Protein AF-A0A2L0EZP4-F1 (afdb_monomer_lite)

Secondary structure (DSSP, 8-state):
----------------------------PPPS--PPEEETTTTBPPPTTEEEEE-TTSS--TTTT-TT-EEEEEE--EEETTTTBPPPTT-EEEE-TTSS--GGGT-TT-EEEEEPPPPPPPPPEEETTTTBPPPTT-EEEE-TTSS--HHHH-TT-EEEEEPPPPPPPPPEEETTTTBPPPTT-EEEE-TTSS--GGGT-TT-EEEEEPPPPPPPEEETTTTBPPPTTEEEEE-TTS---TTTS-TT-EEEEEE------EEETTTTBPPPTTEEEEE-TTSS---SS-TTSEEEEEE-

Sequence (300 aa):
MRHKGLAFLLIVIGLVGCKGEDGGDTGEAPGPVSGESCGGFLGTSCPEGLTCVDDRSDDCDPAHGGADCPGVCVERRFCGGIAAFPCPEGLECVDDPSDDCDPAHGGADCGGLCVEPKPEPEPEFCGGIAGFPCPEGLECVDDPRDDCDPAHGGADCGGICVEPKPEPEPEFCGGIAGFPCPEGLECVDDPRDDCDPAHGGADCGGICVEPKPEPPFCGGFAGIECPDGLECVDDPTDGCDPEHGGADCGGICVIAEPTSPACGGITAQPCPEGLECVDDPHDTCDPATGADCGGICVRR

Structure (mmCIF, N/CA/C/O backbone):
data_AF-A0A2L0EZP4-F1
#
_entry.id   AF-A0A2L0EZP4-F1
#
loop_
_atom_site.group_PDB
_atom_site.id
_atom_site.type_symbol
_atom_site.label_atom_id
_atom_site.label_alt_id
_atom_site.label_comp_id
_atom_site.label_asym_id
_atom_site.label_entity_id
_atom_site.label_seq_id
_atom_site.pdbx_PDB_ins_code
_atom_site.Cartn_x
_atom_site.Cartn_y
_atom_site.Cartn_z
_atom_site.occupancy
_atom_site.B_iso_or_equiv
_atom_site.auth_seq_id
_atom_site.auth_comp_id
_atom_site.auth_asym_id
_atom_site.auth_atom_id
_atom_site.pdbx_PDB_model_num
ATOM 1 N N . MET A 1 1 ? -9.256 80.902 38.552 1.00 40.44 1 MET A N 1
ATOM 2 C CA . MET A 1 1 ? -9.783 80.456 37.241 1.00 40.44 1 MET A CA 1
ATOM 3 C C . MET A 1 1 ? -11.008 79.586 37.534 1.00 40.44 1 MET A C 1
ATOM 5 O O . MET A 1 1 ? -10.848 78.582 38.199 1.00 40.44 1 MET A O 1
ATOM 9 N N . ARG A 1 2 ? -12.218 80.166 37.543 1.00 39.38 2 ARG A N 1
ATOM 10 C CA . ARG A 1 2 ? -13.317 79.938 36.570 1.00 39.38 2 ARG A CA 1
ATOM 11 C C . ARG A 1 2 ? -13.647 78.451 36.276 1.00 39.38 2 ARG A C 1
ATOM 13 O O . ARG A 1 2 ? -12.863 77.817 35.593 1.00 39.38 2 ARG A O 1
ATOM 20 N N . HIS A 1 3 ? -14.833 78.026 36.762 1.00 40.97 3 HIS A N 1
ATOM 21 C CA . HIS A 1 3 ? -15.801 76.968 36.352 1.00 40.97 3 HIS A CA 1
ATOM 22 C C . HIS A 1 3 ? -15.279 75.655 35.728 1.00 40.97 3 HIS A C 1
ATOM 24 O O . HIS A 1 3 ? -14.514 75.690 34.776 1.00 40.97 3 HIS A O 1
ATOM 30 N N . LYS A 1 4 ? -15.715 74.453 36.144 1.00 45.69 4 LYS A N 1
ATOM 31 C CA . LYS A 1 4 ? -17.073 73.830 36.155 1.00 45.69 4 LYS A CA 1
ATOM 32 C C . LYS A 1 4 ? -17.041 72.653 37.177 1.00 45.69 4 LYS A C 1
ATOM 34 O O . LYS A 1 4 ? -15.964 72.117 37.377 1.00 45.69 4 LYS A O 1
ATOM 39 N N . GLY A 1 5 ? -18.063 72.173 37.891 1.00 42.09 5 GLY A N 1
ATOM 40 C CA . GLY A 1 5 ? -19.519 72.230 37.754 1.00 42.09 5 GLY A CA 1
ATOM 41 C C . GLY A 1 5 ? -20.096 70.868 37.316 1.00 42.09 5 GLY A C 1
ATOM 42 O O . GLY A 1 5 ? -19.998 70.588 36.131 1.00 42.09 5 GLY A O 1
ATOM 43 N N . LEU A 1 6 ? -20.752 70.139 38.248 1.00 44.12 6 LEU A N 1
ATOM 44 C CA . LEU A 1 6 ? -21.725 69.021 38.071 1.00 44.12 6 LEU A CA 1
ATOM 45 C C . LEU A 1 6 ? -21.205 67.704 37.419 1.00 44.12 6 LEU A C 1
ATOM 47 O O . LEU A 1 6 ? -20.348 67.752 36.558 1.00 44.12 6 LEU A O 1
ATOM 51 N N . ALA A 1 7 ? -21.664 66.483 37.724 1.00 44.38 7 ALA A N 1
ATOM 52 C CA . ALA A 1 7 ? -22.867 66.015 38.409 1.00 44.38 7 ALA A CA 1
ATOM 53 C C . ALA A 1 7 ? -22.684 64.578 38.960 1.00 44.38 7 ALA A C 1
ATOM 55 O O . ALA A 1 7 ? -21.933 63.775 38.411 1.00 44.38 7 ALA A O 1
ATOM 56 N N . PHE A 1 8 ? -23.428 64.285 40.028 1.00 47.50 8 PHE A N 1
ATOM 57 C CA . PHE A 1 8 ? -23.738 62.961 40.575 1.00 47.50 8 PHE A CA 1
ATOM 58 C C . PHE A 1 8 ? -24.381 62.037 39.524 1.00 47.50 8 PHE A C 1
ATOM 60 O O . PHE A 1 8 ? -25.307 62.466 38.836 1.00 47.50 8 PHE A O 1
ATOM 67 N N . LEU A 1 9 ? -24.000 60.754 39.504 1.00 44.94 9 LEU A N 1
ATOM 68 C CA . LEU A 1 9 ? -24.834 59.688 38.944 1.00 44.94 9 LEU A CA 1
ATOM 69 C C . LEU A 1 9 ? -24.958 58.534 39.950 1.00 44.94 9 LEU A C 1
ATOM 71 O O . LEU A 1 9 ? -23.974 57.924 40.358 1.00 44.94 9 LEU A O 1
ATOM 75 N N . LEU A 1 10 ? -26.205 58.308 40.358 1.00 47.25 10 LEU A N 1
ATOM 76 C CA . LEU A 1 10 ? -26.718 57.205 41.163 1.00 47.25 10 LEU A CA 1
ATOM 77 C C . LEU A 1 10 ? -26.557 55.865 40.431 1.00 47.25 10 LEU A C 1
ATOM 79 O O . LEU A 1 10 ? -26.944 55.768 39.269 1.00 47.25 10 LEU A O 1
ATOM 83 N N . ILE A 1 11 ? -26.126 54.817 41.138 1.00 51.00 11 ILE A N 1
ATOM 84 C CA . ILE A 1 11 ? -26.448 53.434 40.765 1.00 51.00 11 ILE A CA 1
ATOM 85 C C . ILE A 1 11 ? -27.256 52.831 41.913 1.00 51.00 11 ILE A C 1
ATOM 87 O O . ILE A 1 11 ? -26.784 52.689 43.040 1.00 51.00 11 ILE A O 1
ATOM 91 N N . VAL A 1 12 ? -28.524 52.580 41.603 1.00 51.69 12 VAL A N 1
ATOM 92 C CA . VAL A 1 12 ? -29.551 52.008 42.469 1.00 51.69 12 VAL A CA 1
ATOM 93 C C . VAL A 1 12 ? -29.366 50.492 42.504 1.00 51.69 12 VAL A C 1
ATOM 95 O O . VAL A 1 12 ? -29.289 49.846 41.463 1.00 51.69 12 VAL A O 1
ATOM 98 N N . ILE A 1 13 ? -29.307 49.941 43.714 1.00 58.25 13 ILE A N 1
ATOM 99 C CA . ILE A 1 13 ? -29.309 48.505 43.998 1.00 58.25 13 ILE A CA 1
ATOM 100 C C . ILE A 1 13 ? -30.708 47.964 43.674 1.00 58.25 13 ILE A C 1
ATOM 102 O O . ILE A 1 13 ? -31.679 48.306 44.350 1.00 58.25 13 ILE A O 1
ATOM 106 N N . GLY A 1 14 ? -30.817 47.147 42.626 1.00 41.34 14 GLY A N 1
ATOM 107 C CA . GLY A 1 14 ? -32.042 46.439 42.262 1.00 41.34 14 GLY A CA 1
ATOM 108 C C . GLY A 1 14 ? -32.105 45.069 42.932 1.00 41.34 14 GLY A C 1
ATOM 109 O O . GLY A 1 14 ? -31.449 44.135 42.487 1.00 41.34 14 GLY A O 1
ATOM 110 N N . LEU A 1 15 ? -32.911 44.954 43.989 1.00 49.88 15 LEU A N 1
ATOM 111 C CA . LEU A 1 15 ? -33.445 43.686 44.487 1.00 49.88 15 LEU A CA 1
ATOM 112 C C . LEU A 1 15 ? -34.757 43.413 43.741 1.00 49.88 15 LEU A C 1
ATOM 114 O O . LEU A 1 15 ? -35.738 44.123 43.960 1.00 49.88 15 LEU A O 1
ATOM 118 N N . VAL A 1 16 ? -34.792 42.392 42.885 1.00 46.59 16 VAL A N 1
ATOM 119 C CA . VAL A 1 16 ? -36.042 41.841 42.342 1.00 46.59 16 VAL A CA 1
ATOM 120 C C . VAL A 1 16 ? -36.102 40.369 42.717 1.00 46.59 16 VAL A C 1
ATOM 122 O O . VAL A 1 16 ? -35.263 39.572 42.309 1.00 46.59 16 VAL A O 1
ATOM 125 N N . GLY A 1 17 ? -37.074 40.061 43.574 1.00 37.78 17 GLY A N 1
ATOM 126 C CA . GLY A 1 17 ? -37.377 38.723 44.048 1.00 37.78 17 GLY A CA 1
ATOM 127 C C . GLY A 1 17 ? -38.110 37.889 43.003 1.00 37.78 17 GLY A C 1
ATOM 128 O O . GLY A 1 17 ? -38.897 38.404 42.207 1.00 37.78 17 GLY A O 1
ATOM 129 N N . CYS A 1 18 ? -37.863 36.583 43.060 1.00 41.25 18 CYS A N 1
ATOM 130 C CA . CYS A 1 18 ? -38.591 35.570 42.316 1.00 41.25 18 CYS A CA 1
ATOM 131 C C . CYS A 1 18 ? -40.052 35.540 42.777 1.00 41.25 18 CYS A C 1
ATOM 133 O O . CYS A 1 18 ? -40.346 35.250 43.938 1.00 41.25 18 CYS A O 1
ATOM 135 N N . LYS A 1 19 ? -40.967 35.828 41.853 1.00 38.28 19 LYS A N 1
ATOM 136 C CA . LYS A 1 19 ? -42.387 35.520 41.978 1.00 38.28 19 LYS A CA 1
ATOM 137 C C . LYS A 1 19 ? -42.643 34.292 41.107 1.00 38.28 19 LYS A C 1
ATOM 139 O O . LYS A 1 19 ? -42.425 34.356 39.904 1.00 38.28 19 LYS A O 1
ATOM 144 N N . GLY A 1 20 ? -43.018 33.183 41.740 1.00 43.31 20 GLY A N 1
ATOM 145 C CA . GLY A 1 20 ? -43.454 31.976 41.047 1.00 43.31 20 GLY A CA 1
ATOM 146 C C . GLY A 1 20 ? -44.857 32.156 40.478 1.00 43.31 20 GLY A C 1
ATOM 147 O O . GLY A 1 20 ? -45.720 32.725 41.150 1.00 43.31 20 GLY A O 1
ATOM 148 N N . GLU A 1 21 ? -45.057 31.662 39.260 1.00 41.12 21 GLU A N 1
ATOM 149 C CA . GLU A 1 21 ? -46.363 31.398 38.662 1.00 41.12 21 GLU A CA 1
ATOM 150 C C . GLU A 1 21 ? -46.269 30.054 37.924 1.00 41.12 21 GLU A C 1
ATOM 152 O O . GLU A 1 21 ? -45.409 29.858 37.066 1.00 41.12 21 GLU A O 1
ATOM 157 N N . ASP A 1 22 ? -47.123 29.122 38.345 1.00 49.47 22 ASP A N 1
ATOM 158 C CA . ASP A 1 22 ? -47.350 27.809 37.752 1.00 49.47 22 ASP A CA 1
ATOM 159 C C . ASP A 1 22 ? -47.882 27.927 36.316 1.00 49.47 22 ASP A C 1
ATOM 161 O O . ASP A 1 22 ? -48.760 28.750 36.044 1.00 49.47 22 ASP A O 1
ATOM 165 N N . GLY A 1 23 ? -47.449 27.038 35.417 1.00 38.59 23 GLY A N 1
ATOM 166 C CA . GLY A 1 23 ? -48.178 26.813 34.170 1.00 38.59 23 GLY A CA 1
ATOM 167 C C . GLY A 1 23 ? -47.423 26.075 33.069 1.00 38.59 23 GLY A C 1
ATOM 168 O O . GLY A 1 23 ? -46.634 26.685 32.359 1.00 38.59 23 GLY A O 1
ATOM 169 N N . GLY A 1 24 ? -47.800 24.812 32.844 1.00 36.03 24 GLY A N 1
ATOM 170 C CA . GLY A 1 24 ? -47.854 24.236 31.496 1.00 36.03 24 GLY A CA 1
ATOM 171 C C . GLY A 1 24 ? -46.691 23.343 31.083 1.00 36.03 24 GLY A C 1
ATOM 172 O O . GLY A 1 24 ? -45.904 23.717 30.224 1.00 36.03 24 GLY A O 1
ATOM 173 N N . ASP A 1 25 ? -46.661 22.132 31.635 1.00 42.75 25 ASP A N 1
ATOM 174 C CA . ASP A 1 25 ? -46.056 20.968 30.990 1.00 42.75 25 ASP A CA 1
ATOM 175 C C . ASP A 1 25 ? -46.847 20.632 29.712 1.00 42.75 25 ASP A C 1
ATOM 177 O O . ASP A 1 25 ? -48.000 20.195 29.763 1.00 42.75 25 ASP A O 1
ATOM 181 N N . THR A 1 26 ? -46.233 20.877 28.560 1.00 45.50 26 THR A N 1
ATOM 182 C CA . THR A 1 26 ? -46.476 20.082 27.359 1.00 45.50 26 THR A CA 1
ATOM 183 C C . THR A 1 26 ? -45.129 19.528 26.945 1.00 45.50 26 THR A C 1
ATOM 185 O O . THR A 1 26 ? -44.339 20.236 26.322 1.00 45.50 26 THR A O 1
ATOM 188 N N . GLY A 1 27 ? -44.876 18.287 27.360 1.00 49.81 27 GLY A N 1
ATOM 189 C CA . GLY A 1 27 ? -43.715 17.500 26.986 1.00 49.81 27 GLY A CA 1
ATOM 190 C C . GLY A 1 27 ? -43.461 17.532 25.485 1.00 49.81 27 GLY A C 1
ATOM 191 O O . GLY A 1 27 ? -44.123 16.848 24.705 1.00 49.81 27 GLY A O 1
ATOM 192 N N . GLU A 1 28 ? -42.458 18.312 25.108 1.00 39.28 28 GLU A N 1
ATOM 193 C CA . GLU A 1 28 ? -41.621 17.992 23.969 1.00 39.28 28 GLU A CA 1
ATOM 194 C C . GLU A 1 28 ? -40.676 16.901 24.475 1.00 39.28 28 GLU A C 1
ATOM 196 O O . GLU A 1 28 ? -39.904 17.122 25.411 1.00 39.28 28 GLU A O 1
ATOM 201 N N . ALA A 1 29 ? -40.823 15.688 23.945 1.00 44.34 29 ALA A N 1
ATOM 202 C CA . ALA A 1 29 ? -39.902 14.608 24.249 1.00 44.34 29 ALA A CA 1
ATOM 203 C C . ALA A 1 29 ? -38.483 15.091 23.903 1.00 44.34 29 ALA A C 1
ATOM 205 O O . ALA A 1 29 ? -38.257 15.462 22.746 1.00 44.34 29 ALA A O 1
ATOM 206 N N . PRO A 1 30 ? -37.528 15.110 24.851 1.00 42.69 30 PRO A N 1
ATOM 207 C CA . PRO A 1 30 ? -36.139 15.200 24.452 1.00 42.69 30 PRO A CA 1
ATOM 208 C C . PRO A 1 30 ? -35.868 13.986 23.558 1.00 42.69 30 PRO A C 1
ATOM 210 O O . PRO A 1 30 ? -36.265 12.862 23.882 1.00 42.69 30 PRO A O 1
ATOM 213 N N . GLY A 1 31 ? -35.263 14.236 22.395 1.00 41.78 31 GLY A N 1
ATOM 214 C CA . GLY A 1 31 ? -34.717 13.183 21.541 1.00 41.78 31 GLY A CA 1
ATOM 215 C C . GLY A 1 31 ? -33.746 12.288 22.323 1.00 41.78 31 GLY A C 1
ATOM 216 O O . GLY A 1 31 ? -33.456 12.586 23.484 1.00 41.78 31 GLY A O 1
ATOM 217 N N . PRO A 1 32 ? -33.262 11.184 21.726 1.00 39.19 32 PRO A N 1
ATOM 218 C CA . PRO A 1 32 ? -32.373 10.252 22.414 1.00 39.19 32 PRO A CA 1
ATOM 219 C C . PRO A 1 32 ? -31.221 11.042 23.038 1.00 39.19 32 PRO A C 1
ATOM 221 O O . PRO A 1 32 ? -30.462 11.714 22.344 1.00 39.19 32 PRO A O 1
ATOM 224 N N . VAL A 1 33 ? -31.198 11.054 24.368 1.00 43.84 33 VAL A N 1
ATOM 225 C CA . VAL A 1 33 ? -30.174 11.724 25.156 1.00 43.84 33 VAL A CA 1
ATOM 226 C C . VAL A 1 33 ? -28.852 11.050 24.822 1.00 43.84 33 VAL A C 1
ATOM 228 O O . VAL A 1 33 ? -28.678 9.865 25.090 1.00 43.84 33 VAL A O 1
ATOM 231 N N . SER A 1 34 ? -27.946 11.815 24.215 1.00 51.28 34 SER A N 1
ATOM 232 C CA . SER A 1 34 ? -26.510 11.555 24.265 1.00 51.28 34 SER A CA 1
ATOM 233 C C . SER A 1 34 ? -26.157 11.152 25.698 1.00 51.28 34 SER A C 1
ATOM 235 O O . SER A 1 34 ? -26.509 11.893 26.624 1.00 51.28 34 SER A O 1
ATOM 237 N N . GLY A 1 35 ? -25.569 9.967 25.872 1.00 63.59 35 GLY A N 1
ATOM 238 C CA . GLY A 1 35 ? -25.378 9.334 27.175 1.00 63.59 35 GLY A CA 1
ATOM 239 C C . GLY A 1 35 ? -24.733 10.266 28.201 1.00 63.59 35 GLY A C 1
ATOM 240 O O . GLY A 1 35 ? -23.906 11.115 27.872 1.00 63.59 35 GLY A O 1
ATOM 241 N N . GLU A 1 36 ? -25.149 10.145 29.460 1.00 82.44 36 GLU A N 1
ATOM 242 C CA . GLU A 1 36 ? -24.583 10.937 30.551 1.00 82.44 36 GLU A CA 1
ATOM 243 C C . GLU A 1 36 ? -23.084 10.637 30.694 1.00 82.44 36 GLU A C 1
ATOM 245 O O . GLU A 1 36 ? -22.679 9.477 30.706 1.00 82.44 36 GLU A O 1
ATOM 250 N N . SER A 1 37 ? -22.257 11.676 30.808 1.00 88.62 37 SER A N 1
ATOM 251 C CA . SER A 1 37 ? -20.810 11.520 30.976 1.00 88.62 37 SER A CA 1
ATOM 252 C C . SER A 1 37 ? -20.462 10.961 32.360 1.00 88.62 37 SER A C 1
ATOM 254 O O . SER A 1 37 ? -21.001 11.426 33.370 1.00 88.62 37 SER A O 1
ATOM 256 N N . CYS A 1 38 ? -19.496 10.054 32.425 1.00 90.00 38 CYS A N 1
ATOM 257 C CA . CYS A 1 38 ? -18.952 9.468 33.648 1.00 90.00 38 CYS A CA 1
ATOM 258 C C . CYS A 1 38 ? -17.416 9.476 33.635 1.00 90.00 38 CYS A C 1
ATOM 260 O O . CYS A 1 38 ? -16.800 10.030 32.730 1.00 90.00 38 CYS A O 1
ATOM 262 N N . GLY A 1 39 ? -16.780 8.930 34.672 1.00 87.69 39 GLY A N 1
ATOM 263 C CA . GLY A 1 39 ? -15.322 8.875 34.766 1.00 87.69 39 GLY A CA 1
ATOM 264 C C . GLY A 1 39 ? -14.690 10.259 34.938 1.00 87.69 39 GLY A C 1
ATOM 265 O O . GLY A 1 39 ? -15.186 11.103 35.700 1.00 87.69 39 GLY A O 1
ATOM 266 N N . GLY A 1 40 ? -13.576 10.483 34.248 1.00 85.62 40 GLY A N 1
ATOM 267 C CA . GLY A 1 40 ? -12.787 11.704 34.332 1.00 85.62 40 GLY A CA 1
ATOM 268 C C . GLY A 1 40 ? -11.982 11.810 35.631 1.00 85.62 40 GLY A C 1
ATOM 269 O O . GLY A 1 40 ? -12.159 11.031 36.567 1.00 85.62 40 GLY A O 1
ATOM 270 N N . PHE A 1 41 ? -11.194 12.881 35.758 1.00 80.88 41 PHE A N 1
ATOM 271 C CA . PHE A 1 41 ? -10.437 13.207 36.982 1.00 80.88 41 PHE A CA 1
ATOM 272 C C . PHE A 1 41 ? -11.300 13.294 38.256 1.00 80.88 41 PHE A C 1
ATOM 274 O O . PHE A 1 41 ? -10.820 13.120 39.376 1.00 80.88 41 PHE A O 1
ATOM 281 N N . LEU A 1 42 ? -12.590 13.614 38.109 1.00 83.50 42 LEU A N 1
ATOM 282 C CA . LEU A 1 42 ? -13.524 13.704 39.234 1.00 83.50 42 LEU A CA 1
ATOM 283 C C . LEU A 1 42 ? -14.113 12.345 39.644 1.00 83.50 42 LEU A C 1
ATOM 285 O O . LEU A 1 42 ? -14.721 12.271 40.712 1.00 83.50 42 LEU A O 1
ATOM 289 N N . GLY A 1 43 ? -13.955 11.297 38.825 1.00 83.38 43 GLY A N 1
ATOM 290 C CA . GLY A 1 43 ? -14.535 9.977 39.070 1.00 83.38 43 GLY A CA 1
ATOM 291 C C . GLY A 1 43 ? -16.064 10.006 39.108 1.00 83.38 43 GLY A C 1
ATOM 292 O O . GLY A 1 43 ? -16.676 9.493 40.047 1.00 83.38 43 GLY A O 1
ATOM 293 N N . THR A 1 44 ? -16.693 10.660 38.129 1.00 89.06 44 THR A N 1
ATOM 294 C CA . THR A 1 44 ? -18.155 10.790 38.066 1.00 89.06 44 THR A CA 1
ATOM 295 C C . THR A 1 44 ? -18.790 9.412 37.871 1.00 89.06 44 THR A C 1
ATOM 297 O O . THR A 1 44 ? -18.427 8.680 36.954 1.00 89.06 44 THR A O 1
ATOM 300 N N . SER A 1 45 ? -19.735 9.042 38.737 1.00 88.38 45 SER A N 1
ATOM 301 C CA . SER A 1 45 ? -20.427 7.747 38.661 1.00 88.38 45 SER A CA 1
ATOM 302 C C . SER A 1 45 ? -21.704 7.839 37.831 1.00 88.38 45 SER A C 1
ATOM 304 O O . SER A 1 45 ? -22.340 8.891 37.773 1.00 88.38 45 SER A O 1
ATOM 306 N N . CYS A 1 46 ? -22.085 6.720 37.217 1.00 88.62 46 CYS A N 1
ATOM 307 C CA . CYS A 1 46 ? -23.336 6.617 36.481 1.00 88.62 46 CYS A CA 1
ATOM 308 C C . CYS A 1 46 ? -24.551 6.426 37.403 1.00 88.62 46 CYS A C 1
ATOM 310 O O . CYS A 1 46 ? -24.416 5.851 38.490 1.00 88.62 46 CYS A O 1
ATOM 312 N N . PRO A 1 47 ? -25.750 6.850 36.964 1.00 89.00 47 PRO A N 1
ATOM 313 C CA . PRO A 1 47 ? -27.011 6.500 37.613 1.00 89.00 47 PRO A CA 1
ATOM 314 C C . PRO A 1 47 ? -27.237 4.988 37.763 1.00 89.00 47 PRO A C 1
ATOM 316 O O . PRO A 1 47 ? -26.598 4.164 37.105 1.00 89.00 47 PRO A O 1
ATOM 319 N N . GLU A 1 48 ? -28.182 4.613 38.631 1.00 86.00 48 GLU A N 1
ATOM 320 C CA . GLU A 1 48 ? -28.495 3.205 38.896 1.00 86.00 48 GLU A CA 1
ATOM 321 C C . GLU A 1 48 ? -28.858 2.440 37.612 1.00 86.00 48 GLU A C 1
ATOM 323 O O . GLU A 1 48 ? -29.725 2.852 36.845 1.00 86.00 48 GLU A O 1
ATOM 328 N N . GL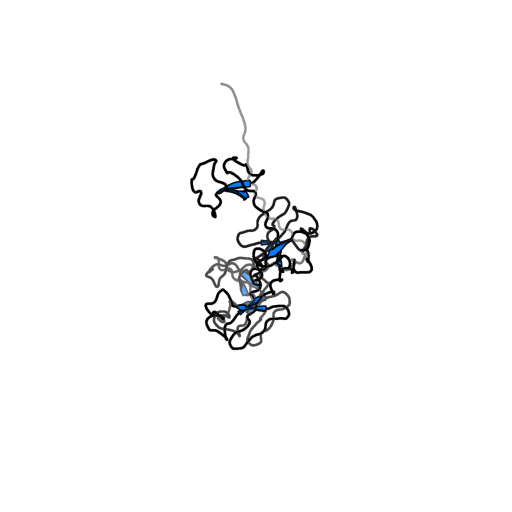Y A 1 49 ? -28.217 1.284 37.413 1.00 80.94 49 GLY A N 1
ATOM 329 C CA . GLY A 1 49 ? -28.459 0.402 36.267 1.00 80.94 49 GLY A CA 1
ATOM 330 C C . GLY A 1 49 ? -27.568 0.659 35.048 1.00 80.94 49 GLY A C 1
ATOM 331 O O . GLY A 1 49 ? -27.582 -0.159 34.128 1.00 80.94 49 GLY A O 1
ATOM 332 N N . LEU A 1 50 ? -26.760 1.721 35.061 1.00 86.81 50 LEU A N 1
ATOM 333 C CA . LEU A 1 50 ? -25.813 2.047 33.996 1.00 86.81 50 LEU A CA 1
ATOM 334 C C . LEU A 1 50 ? -24.377 1.675 34.390 1.00 86.81 50 LEU A C 1
ATOM 336 O O . LEU A 1 50 ? -24.044 1.559 35.573 1.00 86.81 50 LEU A O 1
ATOM 340 N N . THR A 1 51 ? -23.537 1.455 33.384 1.00 86.75 51 THR A N 1
ATOM 341 C CA . THR A 1 51 ? -22.102 1.175 33.543 1.00 86.75 51 THR A CA 1
ATOM 342 C C . THR A 1 51 ? -21.314 2.264 32.848 1.00 86.75 51 THR A C 1
ATOM 344 O O . THR A 1 51 ? -21.696 2.691 31.762 1.00 86.75 51 THR A O 1
ATOM 347 N N . CYS A 1 52 ? -20.248 2.728 33.493 1.00 87.88 52 CYS A N 1
ATOM 348 C CA . CYS A 1 52 ? -19.342 3.676 32.871 1.00 87.88 52 CYS A CA 1
ATOM 349 C C . CYS A 1 52 ? -18.402 2.914 31.942 1.00 87.88 52 CYS A C 1
ATOM 351 O O . CYS A 1 52 ? -17.654 2.062 32.418 1.00 87.88 52 CYS A O 1
ATOM 353 N N . VAL A 1 53 ? -18.474 3.206 30.649 1.00 88.12 53 VAL A N 1
ATOM 354 C CA . VAL A 1 53 ? -17.525 2.723 29.640 1.00 88.12 53 VAL A CA 1
ATOM 355 C C . VAL A 1 53 ? -16.748 3.909 29.091 1.00 88.12 53 VAL A C 1
ATOM 357 O O . VAL A 1 53 ? -17.233 5.037 29.148 1.00 88.12 53 VAL A O 1
ATOM 360 N N . ASP A 1 54 ? -15.548 3.653 28.593 1.00 85.06 54 ASP A N 1
ATOM 361 C CA . ASP A 1 54 ? -14.686 4.673 28.001 1.00 85.06 54 ASP A CA 1
ATOM 362 C C . ASP A 1 54 ? -15.366 5.408 26.830 1.00 85.06 54 ASP A C 1
ATOM 364 O O . ASP A 1 54 ? -16.118 4.798 26.058 1.00 85.06 54 ASP A O 1
ATOM 368 N N . ASP A 1 55 ? -15.148 6.722 26.721 1.00 86.31 55 ASP A N 1
ATOM 369 C CA . ASP A 1 55 ? -15.719 7.523 25.637 1.00 86.31 55 ASP A CA 1
ATOM 370 C C . ASP A 1 55 ? -14.921 7.306 24.353 1.00 86.31 55 ASP A C 1
ATOM 372 O O . ASP A 1 55 ? -13.936 7.975 24.065 1.00 86.31 55 ASP A O 1
ATOM 376 N N . ARG A 1 56 ? -15.418 6.398 23.516 1.00 82.75 56 ARG A N 1
ATOM 377 C CA . ARG A 1 56 ? -14.762 6.028 22.258 1.00 82.75 56 ARG A CA 1
ATOM 378 C C . ARG A 1 56 ? -14.647 7.165 21.241 1.00 82.75 56 ARG A C 1
ATOM 380 O O . ARG A 1 56 ? -14.005 6.968 20.210 1.00 82.75 56 ARG A O 1
ATOM 387 N N . SER A 1 57 ? -15.286 8.312 21.473 1.00 80.50 57 SER A N 1
ATOM 388 C CA . SER A 1 57 ? -15.113 9.496 20.632 1.00 80.50 57 SER A CA 1
ATOM 389 C C . SER A 1 57 ? -13.819 10.261 20.916 1.00 80.50 57 SER A C 1
ATOM 391 O O . SER A 1 57 ? -13.464 11.138 20.127 1.00 80.50 57 SER A O 1
ATOM 393 N N . ASP A 1 58 ? -13.099 9.925 21.989 1.00 79.00 58 ASP A N 1
ATOM 394 C CA . ASP A 1 58 ? -11.811 10.523 22.306 1.00 79.00 58 ASP A CA 1
ATOM 395 C C . ASP A 1 58 ? -10.624 9.560 22.079 1.00 79.00 58 ASP A C 1
ATOM 397 O O . ASP A 1 58 ? -10.758 8.451 21.538 1.00 79.00 58 ASP A O 1
ATOM 401 N N . ASP A 1 59 ? -9.426 10.065 22.378 1.00 81.12 59 ASP A N 1
ATOM 402 C CA . ASP A 1 59 ? -8.157 9.334 22.288 1.00 81.12 59 ASP A CA 1
ATOM 403 C C . ASP A 1 59 ? -7.609 8.957 23.676 1.00 81.12 59 ASP A C 1
ATOM 405 O O . ASP A 1 59 ? -6.439 8.590 23.818 1.00 81.12 59 ASP A O 1
ATOM 409 N N . CYS A 1 60 ? -8.418 9.114 24.725 1.00 82.69 60 CYS A N 1
ATOM 410 C CA . CYS A 1 60 ? -8.070 8.689 26.066 1.00 82.69 60 CYS A CA 1
ATOM 411 C C . CYS A 1 60 ? -8.292 7.183 26.168 1.00 82.69 60 CYS A C 1
ATOM 413 O O . CYS A 1 60 ? -9.351 6.689 25.829 1.00 82.69 60 CYS A O 1
ATOM 415 N N . ASP A 1 61 ? -7.286 6.445 26.634 1.00 78.25 61 ASP A N 1
ATOM 416 C CA . ASP A 1 61 ? -7.388 4.994 26.771 1.00 78.25 61 ASP A CA 1
ATOM 417 C C . ASP A 1 61 ? -7.070 4.573 28.220 1.00 78.25 61 ASP A C 1
ATOM 419 O O . ASP A 1 61 ? -5.912 4.678 28.667 1.00 78.25 61 ASP A O 1
ATOM 423 N N . PRO A 1 62 ? -8.069 4.084 28.979 1.00 72.19 62 PRO A N 1
ATOM 424 C CA . PRO A 1 62 ? -7.876 3.599 30.340 1.00 72.19 62 PRO A CA 1
ATOM 425 C C . PRO A 1 62 ? -6.941 2.387 30.423 1.00 72.19 62 PRO A C 1
ATOM 427 O O . PRO A 1 62 ? -6.187 2.261 31.393 1.00 72.19 62 PRO A O 1
ATOM 430 N N . ALA A 1 63 ? -6.949 1.512 29.413 1.00 66.31 63 ALA A N 1
ATOM 431 C CA . ALA A 1 63 ? -6.124 0.307 29.352 1.00 66.31 63 ALA A CA 1
ATOM 432 C C . ALA A 1 63 ? -4.647 0.629 29.064 1.00 66.31 63 ALA A C 1
ATOM 434 O O . ALA A 1 63 ? -3.757 -0.096 29.515 1.00 66.31 63 ALA A O 1
ATOM 435 N N . HIS A 1 64 ? -4.366 1.758 28.403 1.00 61.34 64 HIS A N 1
ATOM 436 C CA . HIS A 1 64 ? -3.007 2.221 28.089 1.00 61.34 64 HIS A CA 1
ATOM 437 C C . HIS A 1 64 ? -2.502 3.377 28.979 1.00 61.34 64 HIS A C 1
ATOM 439 O O . HIS A 1 64 ? -1.526 4.051 28.641 1.00 61.34 64 HIS A O 1
ATOM 445 N N . GLY A 1 65 ? -3.087 3.560 30.171 1.00 49.41 65 GLY A N 1
ATOM 446 C CA . GLY A 1 65 ? -2.530 4.412 31.233 1.00 49.41 65 GLY A CA 1
ATOM 447 C C . GLY A 1 65 ? -3.300 5.698 31.548 1.00 49.41 65 GLY A C 1
ATOM 448 O O . GLY A 1 65 ? -2.802 6.518 32.326 1.00 49.41 65 GLY A O 1
ATOM 449 N N . GLY A 1 66 ? -4.505 5.883 31.004 1.00 59.62 66 GLY A N 1
ATOM 450 C CA . GLY A 1 66 ? -5.399 6.988 31.347 1.00 59.62 66 GLY A CA 1
ATOM 451 C C . GLY A 1 66 ? -6.241 6.712 32.599 1.00 59.62 66 GLY A C 1
ATOM 452 O O . GLY A 1 66 ? -7.380 6.276 32.508 1.00 59.62 66 GLY A O 1
ATOM 453 N N . ALA A 1 67 ? -5.716 6.996 33.796 1.00 59.62 67 ALA A N 1
ATOM 454 C CA . ALA A 1 67 ? -6.456 6.766 35.053 1.00 59.62 67 ALA A CA 1
ATOM 455 C C . ALA A 1 67 ? -7.695 7.674 35.242 1.00 59.62 67 ALA A C 1
ATOM 457 O O . ALA A 1 67 ? -8.531 7.401 36.100 1.00 59.62 67 ALA A O 1
ATOM 458 N N . ASP A 1 68 ? -7.800 8.742 34.447 1.00 79.75 68 ASP A N 1
ATOM 459 C CA . ASP A 1 68 ? -8.783 9.820 34.577 1.00 79.75 68 ASP A CA 1
ATOM 460 C C . ASP A 1 68 ? -9.571 10.039 33.266 1.00 79.75 68 ASP A C 1
ATOM 462 O O . ASP A 1 68 ? -9.970 11.172 32.981 1.00 79.75 68 ASP A O 1
ATOM 466 N N . CYS A 1 69 ? -9.757 9.001 32.439 1.00 85.31 69 CYS A N 1
ATOM 467 C CA . CYS A 1 69 ? -10.458 9.138 31.155 1.00 85.31 69 CYS A CA 1
ATOM 468 C C . CYS A 1 69 ? -11.957 9.410 31.338 1.00 85.31 69 CYS A C 1
ATOM 470 O O . CYS A 1 69 ? -12.588 8.816 32.226 1.00 85.31 69 CYS A O 1
ATOM 472 N N . PRO A 1 70 ? -12.535 10.346 30.563 1.00 87.94 70 PRO A N 1
ATOM 473 C CA . PRO A 1 70 ? -13.976 10.521 30.524 1.00 87.94 70 PRO A CA 1
ATOM 474 C C . PRO A 1 70 ? -14.626 9.287 29.889 1.00 87.94 70 PRO A C 1
ATOM 476 O O . PRO A 1 70 ? -14.042 8.593 29.070 1.00 87.94 70 PRO A O 1
ATOM 479 N N . GLY A 1 71 ? -15.849 9.007 30.307 1.00 88.62 71 GLY A N 1
ATOM 480 C CA . GLY A 1 71 ? -16.630 7.892 29.808 1.00 88.62 71 GLY A CA 1
ATOM 481 C C . GLY A 1 71 ? -18.070 8.288 29.546 1.00 88.62 71 GLY A C 1
ATOM 482 O O . GLY A 1 71 ? -18.506 9.396 29.876 1.00 88.62 71 GLY A O 1
ATOM 483 N N . VAL A 1 72 ? -18.836 7.340 29.022 1.00 89.56 72 VAL A N 1
ATOM 484 C CA . VAL A 1 72 ? -20.273 7.463 28.779 1.00 89.56 72 VAL A CA 1
ATOM 485 C C . VAL A 1 72 ? -21.015 6.385 29.566 1.00 89.56 72 VAL A C 1
ATOM 487 O O . VAL A 1 72 ? -20.607 5.226 29.632 1.00 89.56 72 VAL A O 1
ATOM 490 N N . CYS A 1 73 ? -22.127 6.760 30.192 1.00 89.25 73 CYS A N 1
ATOM 491 C CA . CYS A 1 73 ? -23.004 5.824 30.878 1.00 89.25 73 CYS A CA 1
ATOM 492 C C . CYS A 1 73 ? -23.846 5.036 29.876 1.00 89.25 73 CYS A C 1
ATOM 494 O O . CYS A 1 73 ? -24.721 5.597 29.216 1.00 89.25 73 CYS A O 1
ATOM 496 N N . VAL A 1 74 ? -23.631 3.722 29.819 1.00 86.94 74 VAL A N 1
ATOM 497 C CA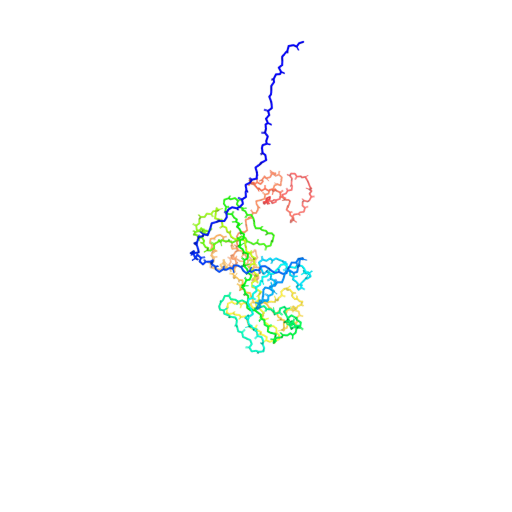 . VAL A 1 74 ? -24.362 2.815 28.924 1.00 86.94 74 VAL A CA 1
ATOM 498 C C . VAL A 1 74 ? -25.224 1.821 29.694 1.00 86.94 74 VAL A C 1
ATOM 500 O O . VAL A 1 74 ? -24.912 1.412 30.818 1.00 86.94 74 VAL A O 1
ATOM 503 N N . GLU A 1 75 ? -26.341 1.420 29.085 1.00 87.00 75 GLU A N 1
ATOM 504 C CA . GLU A 1 75 ? -27.156 0.315 29.589 1.00 87.00 75 GLU A CA 1
ATOM 505 C C . GLU A 1 75 ? -26.366 -0.995 29.519 1.00 87.00 75 GLU A C 1
ATOM 507 O O . GLU A 1 75 ? -25.704 -1.279 28.521 1.00 87.00 75 GLU A O 1
ATOM 512 N N . ARG A 1 76 ? -26.496 -1.854 30.538 1.00 80.75 76 ARG A N 1
ATOM 513 C CA . ARG A 1 76 ? -25.891 -3.191 30.484 1.00 80.75 76 ARG A CA 1
ATOM 514 C C . ARG A 1 76 ? -26.595 -4.077 29.456 1.00 80.75 76 ARG A C 1
ATOM 516 O O . ARG A 1 76 ? -27.594 -4.730 29.765 1.00 80.75 76 ARG A O 1
ATOM 523 N N . ARG A 1 77 ? -26.044 -4.133 28.245 1.00 88.06 77 ARG A N 1
ATOM 524 C CA . ARG A 1 77 ? -26.426 -5.084 27.195 1.00 88.06 77 ARG A CA 1
ATOM 525 C C . ARG A 1 77 ? -25.286 -6.052 26.948 1.00 88.06 77 ARG A C 1
ATOM 527 O O . ARG A 1 77 ? -24.305 -5.699 26.311 1.00 88.06 77 ARG A O 1
ATOM 534 N N . PHE A 1 78 ? -25.450 -7.260 27.473 1.00 88.06 78 PHE A N 1
ATOM 535 C CA . PHE A 1 78 ? -24.439 -8.306 27.404 1.00 88.06 78 PHE A CA 1
ATOM 536 C C . PHE A 1 78 ? -24.179 -8.766 25.963 1.00 88.06 78 PHE A C 1
ATOM 538 O O . PHE A 1 78 ? -25.123 -9.061 25.227 1.00 88.06 78 PHE A O 1
ATOM 545 N N . CYS A 1 79 ? -22.906 -8.912 25.616 1.00 89.19 79 CYS A N 1
ATOM 546 C CA . CYS A 1 79 ? -22.418 -9.542 24.392 1.00 89.19 79 CYS A CA 1
ATOM 547 C C . CYS A 1 79 ? -21.207 -10.437 24.689 1.00 89.19 79 CYS A C 1
ATOM 549 O O . CYS A 1 79 ? -20.741 -10.505 25.822 1.00 89.19 79 CYS A O 1
ATOM 551 N N . GLY A 1 80 ? -20.718 -11.173 23.691 1.00 87.81 80 GLY A N 1
ATOM 552 C CA . GLY A 1 80 ? -19.557 -12.048 23.850 1.00 87.81 80 GLY A CA 1
ATOM 553 C C . GLY A 1 80 ? -19.852 -13.292 24.695 1.00 87.81 80 GLY A C 1
ATOM 554 O O . GLY A 1 80 ? -20.906 -13.929 24.563 1.00 87.81 80 GLY A O 1
ATOM 555 N N . GLY A 1 81 ? -18.903 -13.670 25.543 1.00 83.94 81 GLY A N 1
ATOM 556 C CA . GLY A 1 81 ? -18.934 -14.897 26.331 1.00 83.94 81 GLY A CA 1
ATOM 557 C C . GLY A 1 81 ? -18.578 -16.152 25.521 1.00 83.94 81 GLY A C 1
ATOM 558 O O . GLY A 1 81 ? -18.454 -16.103 24.300 1.00 83.94 81 GLY A O 1
ATOM 559 N N . ILE A 1 82 ? -18.564 -17.323 26.178 1.00 81.44 82 ILE A N 1
ATOM 560 C CA . ILE A 1 82 ? -18.388 -18.648 25.524 1.00 81.44 82 ILE A CA 1
ATOM 561 C C . ILE A 1 82 ? -19.393 -18.882 24.375 1.00 81.44 82 ILE A C 1
ATOM 563 O O . ILE A 1 82 ? -19.168 -19.667 23.455 1.00 81.44 82 ILE A O 1
ATOM 567 N N . ALA A 1 83 ? -20.555 -18.232 24.449 1.00 83.75 83 ALA A N 1
ATOM 568 C CA . ALA A 1 83 ? -21.628 -18.362 23.472 1.00 83.75 83 ALA A CA 1
ATOM 569 C C . ALA A 1 83 ? -21.557 -17.330 22.330 1.00 83.75 83 ALA A C 1
ATOM 571 O O . ALA A 1 83 ? -22.413 -17.385 21.447 1.00 83.75 83 ALA A O 1
ATOM 572 N N . ALA A 1 84 ? -20.576 -16.416 22.347 1.00 83.62 84 ALA A N 1
ATOM 573 C CA . ALA A 1 84 ? -20.381 -15.356 21.357 1.00 83.62 84 ALA A CA 1
ATOM 574 C C . ALA A 1 84 ? -21.680 -14.595 21.033 1.00 83.62 84 ALA A C 1
ATOM 576 O O . ALA A 1 84 ? -22.078 -14.471 19.873 1.00 83.62 84 ALA A O 1
ATOM 577 N N . PHE A 1 85 ? -22.382 -14.125 22.070 1.00 86.31 85 PHE A N 1
ATOM 578 C CA . PHE A 1 85 ? -23.633 -13.396 21.884 1.00 86.31 85 PHE A CA 1
ATOM 579 C C . PHE A 1 85 ? -23.374 -12.095 21.107 1.00 86.31 85 PHE A C 1
ATOM 581 O O . PHE A 1 85 ? -22.596 -11.261 21.575 1.00 86.31 85 PHE A O 1
ATOM 588 N N . PRO A 1 86 ? -23.998 -11.900 19.933 1.00 88.44 86 PRO A N 1
ATOM 589 C CA . PRO A 1 86 ? -23.761 -10.714 19.127 1.00 88.44 86 PRO A CA 1
ATOM 590 C C . PRO A 1 86 ? -24.509 -9.508 19.692 1.00 88.44 86 PRO A C 1
ATOM 592 O O . PRO A 1 86 ? -25.580 -9.642 20.293 1.00 88.44 86 PRO A O 1
ATOM 595 N N . CYS A 1 87 ? -23.975 -8.322 19.424 1.00 87.81 87 CYS A N 1
ATOM 596 C CA . CYS A 1 87 ? -24.705 -7.085 19.640 1.00 87.81 87 CYS A CA 1
ATOM 597 C C . CYS A 1 87 ? -25.806 -6.878 18.584 1.00 87.81 87 CYS A C 1
ATOM 599 O O . CYS A 1 87 ? -25.727 -7.436 17.485 1.00 87.81 87 CYS A O 1
ATOM 601 N N . PRO A 1 88 ? -26.852 -6.090 18.902 1.00 89.56 88 PRO A N 1
ATOM 602 C CA . PRO A 1 88 ? -27.782 -5.572 17.901 1.00 89.56 88 PRO A CA 1
ATOM 603 C C . PRO A 1 88 ? -27.058 -4.845 16.758 1.00 89.56 88 PRO A C 1
ATOM 605 O O . PRO A 1 88 ? -25.936 -4.376 16.933 1.00 89.56 88 PRO A O 1
ATOM 608 N N . GLU A 1 89 ? -27.719 -4.722 15.603 1.00 88.19 89 GLU A N 1
ATOM 609 C CA . GLU A 1 89 ? -27.156 -4.019 14.443 1.00 88.19 89 GLU A CA 1
ATOM 610 C C . GLU A 1 89 ? -26.674 -2.606 14.812 1.00 88.19 89 GLU A C 1
ATOM 612 O O . GLU A 1 89 ? -27.391 -1.850 15.470 1.00 88.19 89 GLU A O 1
ATOM 617 N N . GLY A 1 90 ? -25.461 -2.265 14.366 1.00 83.62 90 GLY A N 1
ATOM 618 C CA . GLY A 1 90 ? -24.845 -0.955 14.585 1.00 83.62 90 GLY A CA 1
ATOM 619 C C . GLY A 1 90 ? -24.148 -0.769 15.935 1.00 83.62 90 GLY A C 1
ATOM 620 O O . GLY A 1 90 ? -23.738 0.347 16.223 1.00 83.62 90 GLY A O 1
ATOM 621 N N . LEU A 1 91 ? -24.011 -1.818 16.754 1.00 87.12 91 LEU A N 1
ATOM 622 C CA . LEU A 1 91 ? -23.273 -1.780 18.020 1.00 87.12 91 LEU A CA 1
ATOM 623 C C . LEU A 1 91 ? -22.080 -2.741 17.998 1.00 87.12 91 LEU A C 1
ATOM 625 O O . LEU A 1 91 ? -22.142 -3.817 17.400 1.00 87.12 91 LEU A O 1
ATOM 629 N N . GLU A 1 92 ? -21.020 -2.371 18.707 1.00 87.50 92 GLU A N 1
ATOM 630 C CA . GLU A 1 92 ? -19.810 -3.171 18.881 1.00 87.50 92 GLU A CA 1
ATOM 631 C C . GLU A 1 92 ? -19.743 -3.747 20.294 1.00 87.50 92 GLU A C 1
ATOM 633 O O . GLU A 1 92 ? -20.183 -3.121 21.259 1.00 87.50 92 GLU A O 1
ATOM 638 N N . CYS A 1 93 ? -19.205 -4.961 20.414 1.00 87.12 93 CYS A N 1
ATOM 639 C CA . CYS A 1 93 ? -18.982 -5.590 21.708 1.00 87.12 93 CYS A CA 1
ATOM 640 C C . CYS A 1 93 ? -17.616 -5.169 22.247 1.00 87.12 93 CYS A C 1
ATOM 642 O O . CYS A 1 93 ? -16.599 -5.502 21.638 1.00 87.12 93 CYS A O 1
ATOM 644 N N . VAL A 1 94 ? -17.600 -4.464 23.375 1.00 86.19 94 VAL A N 1
ATOM 645 C CA . VAL A 1 94 ? -16.375 -4.123 24.111 1.00 86.19 94 VAL A CA 1
ATOM 646 C C . VAL A 1 94 ? -16.354 -4.847 25.447 1.00 86.19 94 VAL A C 1
ATOM 648 O O . VAL A 1 94 ? -17.402 -5.259 25.940 1.00 86.19 94 VAL A O 1
ATOM 651 N N . ASP A 1 95 ? -15.168 -5.015 26.019 1.00 84.31 95 ASP A N 1
ATOM 652 C CA . ASP A 1 95 ? -14.989 -5.673 27.312 1.00 84.31 95 ASP A CA 1
ATOM 653 C C . ASP A 1 95 ? -15.790 -4.979 28.432 1.00 84.31 95 ASP A C 1
ATOM 655 O O . ASP A 1 95 ? -15.940 -3.754 28.403 1.00 84.31 95 ASP A O 1
ATOM 659 N N . ASP A 1 96 ? -16.354 -5.731 29.388 1.00 83.75 96 ASP A N 1
ATOM 660 C CA . ASP A 1 96 ? -17.095 -5.126 30.510 1.00 83.75 96 ASP A CA 1
ATOM 661 C C . ASP A 1 96 ? -16.099 -4.625 31.571 1.00 83.75 96 ASP A C 1
ATOM 663 O O . ASP A 1 96 ? -15.560 -5.430 32.329 1.00 83.75 96 ASP A O 1
ATOM 667 N N . PRO A 1 97 ? -15.910 -3.300 31.745 1.00 77.31 97 PRO A N 1
ATOM 668 C CA . PRO A 1 97 ? -14.947 -2.764 32.712 1.00 77.31 97 PRO A CA 1
ATOM 669 C C . PRO A 1 97 ? -15.335 -3.040 34.176 1.00 77.31 97 PRO A C 1
ATOM 671 O O . PRO A 1 97 ? -14.611 -2.669 35.101 1.00 77.31 97 PRO A O 1
ATOM 674 N N . SER A 1 98 ? -16.515 -3.620 34.414 1.00 77.62 98 SER A N 1
ATOM 675 C CA . SER A 1 98 ? -16.981 -4.020 35.741 1.00 77.62 98 SER A CA 1
ATOM 676 C C . SER A 1 98 ? -16.475 -5.395 36.175 1.00 77.62 98 SER A C 1
ATOM 678 O O . SER A 1 98 ? -16.744 -5.773 37.322 1.00 77.62 98 SER A O 1
ATOM 680 N N . ASP A 1 99 ? -15.849 -6.169 35.286 1.00 74.75 99 ASP A N 1
ATOM 681 C CA . ASP A 1 99 ? -15.351 -7.504 35.592 1.00 74.75 99 ASP A CA 1
ATOM 682 C C . ASP A 1 99 ? -13.817 -7.610 35.484 1.00 74.75 99 ASP A C 1
ATOM 684 O O . ASP A 1 99 ? -13.121 -6.653 35.160 1.00 74.75 99 ASP A O 1
ATOM 688 N N . ASP A 1 100 ? -13.284 -8.759 35.903 1.00 78.50 100 ASP A N 1
ATOM 689 C CA . ASP A 1 100 ? -11.842 -9.044 35.889 1.00 78.50 100 ASP A CA 1
ATOM 690 C C . ASP A 1 100 ? -11.445 -9.896 34.657 1.00 78.50 100 ASP A C 1
ATOM 692 O O . ASP A 1 100 ? -10.392 -10.545 34.657 1.00 78.50 100 ASP A O 1
ATOM 696 N N . CYS A 1 101 ? -12.321 -10.006 33.653 1.00 77.69 101 CYS A N 1
ATOM 697 C CA . CYS A 1 101 ? -12.171 -10.879 32.495 1.00 77.69 101 CYS A CA 1
ATOM 698 C C . CYS A 1 101 ? -11.660 -10.084 31.293 1.00 77.69 101 CYS A C 1
ATOM 700 O O . CYS A 1 101 ? -12.445 -9.528 30.555 1.00 77.69 101 CYS A O 1
ATOM 702 N N . ASP A 1 102 ? -10.352 -10.107 31.041 1.00 71.00 102 ASP A N 1
ATOM 703 C CA . ASP A 1 102 ? -9.748 -9.334 29.949 1.00 71.00 102 ASP A CA 1
ATOM 704 C C . ASP A 1 102 ? -9.487 -10.207 28.687 1.00 71.00 102 ASP A C 1
ATOM 706 O O . ASP A 1 102 ? -8.686 -11.160 28.738 1.00 71.00 102 ASP A O 1
ATOM 710 N N . PRO A 1 103 ? -10.104 -9.895 27.528 1.00 68.88 103 PRO A N 1
ATOM 711 C CA . PRO A 1 103 ? -9.873 -10.589 26.262 1.00 68.88 103 PRO A CA 1
ATOM 712 C C . PRO A 1 103 ? -8.419 -10.520 25.771 1.00 68.88 103 PRO A C 1
ATOM 714 O O . PRO A 1 103 ? -7.914 -11.499 25.214 1.00 68.88 103 PRO A O 1
ATOM 717 N N . ALA A 1 104 ? -7.722 -9.402 25.997 1.00 64.06 104 ALA A N 1
ATOM 718 C CA . ALA A 1 104 ? -6.330 -9.190 25.595 1.00 64.06 104 ALA A CA 1
ATOM 719 C C . ALA A 1 104 ? -5.342 -10.009 26.444 1.00 64.06 104 ALA A C 1
ATOM 721 O O . ALA A 1 104 ? -4.245 -10.334 25.983 1.00 64.06 104 ALA A O 1
ATOM 722 N N . HIS A 1 105 ? -5.746 -10.415 27.652 1.00 57.12 105 HIS A N 1
ATOM 723 C CA . HIS A 1 105 ? -4.937 -11.220 28.574 1.00 57.12 105 HIS A CA 1
ATOM 724 C C . HIS A 1 105 ? -5.421 -12.675 28.726 1.00 57.12 105 HIS A C 1
ATOM 726 O O . HIS A 1 105 ? -5.060 -13.361 29.686 1.00 57.12 105 HIS A O 1
ATOM 732 N N . GLY A 1 106 ? -6.149 -13.193 27.728 1.00 48.38 106 GLY A N 1
ATOM 733 C CA . GLY A 1 106 ? -6.378 -14.633 27.554 1.00 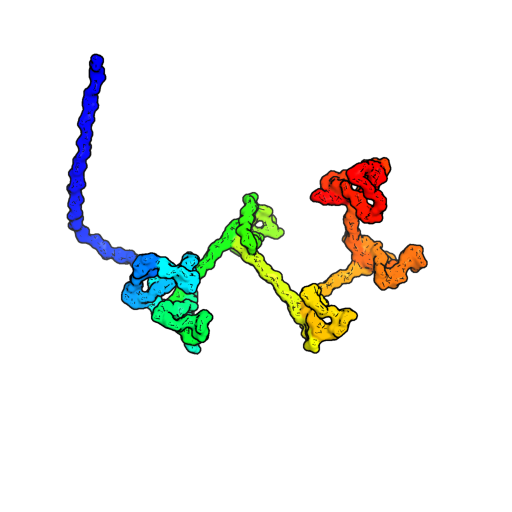48.38 106 GLY A CA 1
ATOM 734 C C . GLY A 1 106 ? -7.811 -15.122 27.764 1.00 48.38 106 GLY A C 1
ATOM 735 O O . GLY A 1 106 ? -8.019 -16.332 27.876 1.00 48.38 106 GLY A O 1
ATOM 736 N N . GLY A 1 107 ? -8.802 -14.232 27.792 1.00 52.22 107 GLY A N 1
ATOM 737 C CA . GLY A 1 107 ? -10.211 -14.604 27.871 1.00 52.22 107 GLY A CA 1
ATOM 738 C C . GLY A 1 107 ? -10.926 -14.613 26.517 1.00 52.22 107 GLY A C 1
ATOM 739 O O . GLY A 1 107 ? -11.677 -13.697 26.210 1.00 52.22 107 GLY A O 1
ATOM 740 N N . ALA A 1 108 ? -10.779 -15.681 25.722 1.00 54.56 108 ALA A N 1
ATOM 741 C CA . ALA A 1 108 ? -11.560 -15.862 24.479 1.00 54.56 108 ALA A CA 1
ATOM 742 C C . ALA A 1 108 ? -13.084 -16.012 24.719 1.00 54.56 108 ALA A C 1
ATOM 744 O O . ALA A 1 108 ? -13.873 -15.999 23.778 1.00 54.56 108 ALA A O 1
ATOM 745 N N . ASP A 1 109 ? -13.471 -16.151 25.987 1.00 73.56 109 ASP A N 1
ATOM 746 C CA . ASP A 1 109 ? -14.815 -16.420 26.484 1.00 73.56 109 ASP A CA 1
ATOM 747 C C . ASP A 1 109 ? -15.360 -15.274 27.367 1.00 73.56 109 ASP A C 1
ATOM 749 O O . ASP A 1 109 ? -16.322 -15.494 28.111 1.00 73.56 109 ASP A O 1
ATOM 753 N N . CYS A 1 110 ? -14.744 -14.082 27.352 1.00 81.12 110 CYS A N 1
ATOM 754 C CA . CYS A 1 110 ? -15.177 -12.956 28.187 1.00 81.12 110 CYS A CA 1
ATOM 755 C C . CYS A 1 110 ? -16.471 -12.323 27.676 1.00 81.12 110 CYS A C 1
ATOM 757 O O . CYS A 1 110 ? -16.717 -12.225 26.470 1.00 81.12 110 CYS A O 1
ATOM 759 N N . GLY A 1 111 ? -17.333 -11.964 28.625 1.00 85.00 111 GLY A N 1
ATOM 760 C CA . GLY A 1 111 ? -18.532 -11.188 28.352 1.00 85.00 111 GLY A CA 1
ATOM 761 C C . GLY A 1 111 ? -18.182 -9.721 28.156 1.00 85.00 111 GLY A C 1
ATOM 762 O O . GLY A 1 111 ? -17.175 -9.254 28.661 1.00 85.00 111 GLY A O 1
ATOM 763 N N . GLY A 1 112 ? -19.025 -9.004 27.432 1.00 88.56 112 GLY A N 1
ATOM 764 C CA . GLY A 1 112 ? -18.833 -7.591 27.155 1.00 88.56 112 GLY A CA 1
ATOM 765 C C . GLY A 1 112 ? -20.134 -6.806 27.188 1.00 88.56 112 GLY A C 1
ATOM 766 O O . GLY A 1 112 ? -21.217 -7.350 27.449 1.00 88.56 112 GLY A O 1
ATOM 767 N N . LEU A 1 113 ? -20.023 -5.521 26.873 1.00 89.56 113 LEU A N 1
ATOM 768 C CA . LEU A 1 113 ? -21.128 -4.585 26.739 1.00 89.56 113 LEU A CA 1
ATOM 769 C C . LEU A 1 113 ? -21.241 -4.085 25.298 1.00 89.56 113 LEU A C 1
ATOM 771 O O . LEU A 1 113 ? -20.252 -3.730 24.663 1.00 89.56 113 LEU A O 1
ATOM 775 N N . CYS A 1 114 ? -22.469 -4.034 24.783 1.00 89.06 114 CYS A N 1
ATOM 776 C CA . CYS A 1 114 ? -22.738 -3.422 23.487 1.00 89.06 114 CYS A CA 1
ATOM 777 C C . CYS A 1 114 ? -22.696 -1.900 23.587 1.00 89.06 114 CYS A C 1
ATOM 779 O O . CYS A 1 114 ? -23.523 -1.307 24.285 1.00 89.06 114 CYS A O 1
ATOM 781 N N . VAL A 1 115 ? -21.790 -1.286 22.835 1.00 87.94 115 VAL A N 1
ATOM 782 C CA . VAL A 1 115 ? -21.594 0.165 22.769 1.00 87.94 115 VAL A CA 1
ATOM 783 C C . VAL A 1 115 ? -21.654 0.650 21.327 1.00 87.94 115 VAL A C 1
ATOM 785 O O . VAL A 1 115 ? -21.585 -0.141 20.385 1.00 87.94 115 VAL A O 1
ATOM 788 N N . GLU A 1 116 ? -21.812 1.956 21.144 1.00 86.44 116 GLU A N 1
ATOM 789 C CA . GLU A 1 116 ? -21.725 2.556 19.815 1.00 86.44 116 GLU A CA 1
ATOM 790 C C . GLU A 1 116 ? -20.286 2.426 19.265 1.00 86.44 116 GLU A C 1
ATOM 792 O O . GLU A 1 116 ? -19.312 2.459 20.034 1.00 86.44 116 GLU A O 1
ATOM 797 N N . PRO A 1 117 ? -20.128 2.213 17.946 1.00 81.25 117 PRO A N 1
ATOM 798 C CA . PRO A 1 117 ? -18.820 2.169 17.308 1.00 81.25 117 PRO A CA 1
ATOM 799 C C . PRO A 1 117 ? -18.080 3.498 17.501 1.00 81.25 117 PRO A C 1
ATOM 801 O O . PRO A 1 117 ? -18.707 4.558 17.577 1.00 81.25 117 PRO A O 1
ATOM 804 N N . LYS A 1 118 ? -16.742 3.448 17.550 1.00 79.62 118 LYS A N 1
ATOM 805 C CA . LYS A 1 118 ? -15.919 4.663 17.493 1.00 79.62 118 LYS A CA 1
ATOM 806 C C . LYS A 1 118 ? -16.276 5.383 16.186 1.00 79.62 118 LYS A C 1
ATOM 808 O O . LYS A 1 118 ? -16.286 4.720 15.146 1.00 79.62 118 LYS A O 1
ATOM 813 N N . PRO A 1 119 ? -16.602 6.688 16.210 1.00 75.12 119 PRO A N 1
ATOM 814 C CA . PRO A 1 119 ? -16.806 7.427 14.975 1.00 75.12 119 PRO A CA 1
ATOM 815 C C . PRO A 1 119 ? -15.541 7.315 14.122 1.00 75.12 119 PRO A C 1
ATOM 817 O O . PRO A 1 119 ? -14.440 7.591 14.603 1.00 75.12 119 PRO A O 1
ATOM 820 N N . GLU A 1 120 ? -15.693 6.875 12.873 1.00 68.62 120 GLU A N 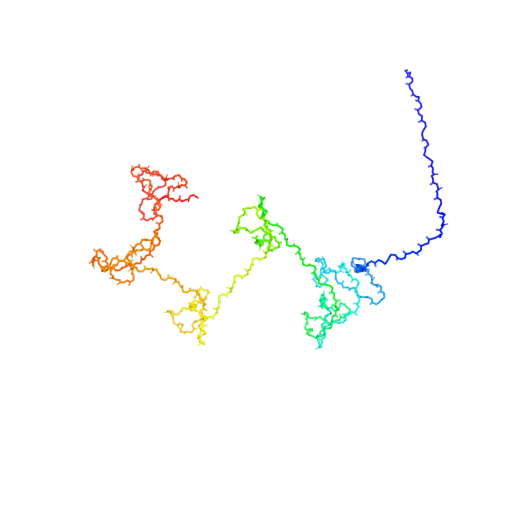1
ATOM 821 C CA . GLU A 1 120 ? -14.582 6.894 11.927 1.00 68.62 120 GLU A CA 1
ATOM 822 C C . GLU A 1 120 ? -14.145 8.352 11.726 1.00 68.62 120 GLU A C 1
ATOM 824 O O . GLU A 1 120 ? -15.008 9.232 11.600 1.00 68.62 120 GLU A O 1
ATOM 829 N N . PRO A 1 121 ? -12.832 8.642 11.735 1.00 66.19 121 PRO A N 1
ATOM 830 C CA . PRO A 1 121 ? -12.360 9.986 11.454 1.00 66.19 121 PRO A CA 1
ATOM 831 C C . PRO A 1 121 ? -12.848 10.396 10.063 1.00 66.19 121 PRO A C 1
ATOM 833 O O . PRO A 1 121 ? -12.721 9.638 9.099 1.00 66.19 121 PRO A O 1
ATOM 836 N N . GLU A 1 122 ? -13.425 11.592 9.951 1.00 69.62 122 GLU A N 1
ATOM 837 C CA . GLU A 1 122 ? -13.773 12.119 8.635 1.00 69.62 122 GLU A CA 1
ATOM 838 C C . GLU A 1 122 ? -12.481 12.280 7.819 1.00 69.62 122 GLU A C 1
ATOM 840 O O . GLU A 1 122 ? -11.523 12.879 8.319 1.00 69.62 122 GLU A O 1
ATOM 845 N N . PRO A 1 123 ? -12.424 11.745 6.588 1.00 72.50 123 PRO A N 1
ATOM 846 C CA . PRO A 1 123 ? -11.203 11.791 5.805 1.00 72.50 123 PRO A CA 1
ATOM 847 C C . PRO A 1 123 ? -10.844 13.242 5.472 1.00 72.50 123 PRO A C 1
ATOM 849 O O . PRO A 1 123 ? -11.691 14.022 5.025 1.00 72.50 123 PRO A O 1
ATOM 852 N N . GLU A 1 124 ? -9.583 13.605 5.708 1.00 84.56 124 GLU A N 1
ATOM 853 C CA . GLU A 1 124 ? -9.102 14.963 5.477 1.00 84.56 124 GLU A CA 1
ATOM 854 C C . GLU A 1 124 ? -9.133 15.314 3.988 1.00 84.56 124 GLU A C 1
ATOM 856 O O . GLU A 1 124 ? -8.793 14.502 3.128 1.00 84.56 124 GLU A O 1
ATOM 861 N N . PHE A 1 125 ? -9.526 16.548 3.681 1.00 87.06 125 PHE A N 1
ATOM 862 C CA . PHE A 1 125 ? -9.551 17.052 2.314 1.00 87.06 125 PHE A CA 1
ATOM 863 C C . PHE A 1 125 ? -8.136 17.286 1.778 1.00 87.06 125 PHE A C 1
ATOM 865 O O . PHE A 1 125 ? -7.316 17.933 2.432 1.00 87.06 125 PHE A O 1
ATOM 872 N N . CYS A 1 126 ? -7.897 16.882 0.534 1.00 87.00 126 CYS A N 1
ATOM 873 C CA . CYS A 1 126 ? -6.664 17.158 -0.194 1.00 87.00 126 CYS A CA 1
ATOM 874 C C . CYS A 1 126 ? -6.933 17.614 -1.631 1.00 87.00 126 CYS A C 1
ATOM 876 O O . CYS A 1 126 ? -8.064 17.615 -2.109 1.00 87.00 126 CYS A O 1
ATOM 878 N N . GLY A 1 127 ? -5.890 18.051 -2.332 1.00 85.88 127 GLY A N 1
ATOM 879 C CA . GLY A 1 127 ? -5.993 18.473 -3.725 1.00 85.88 127 GLY A CA 1
ATOM 880 C C . GLY A 1 127 ? -6.764 19.784 -3.900 1.00 85.88 127 GLY A C 1
ATOM 881 O O . GLY A 1 127 ? -6.554 20.764 -3.172 1.00 85.88 127 GLY A O 1
ATOM 882 N N . GLY A 1 128 ? -7.622 19.829 -4.916 1.00 80.69 128 GLY A N 1
ATOM 883 C CA . GLY A 1 128 ? -8.326 21.030 -5.350 1.00 80.69 128 GLY A CA 1
ATOM 884 C C . GLY A 1 128 ? -7.427 22.043 -6.073 1.00 80.69 128 GLY A C 1
ATOM 885 O O . GLY A 1 128 ? -6.216 21.867 -6.175 1.00 80.69 128 GLY A O 1
ATOM 886 N N . ILE A 1 129 ? -8.003 23.182 -6.482 1.00 78.56 129 ILE A N 1
ATOM 887 C CA . ILE A 1 129 ? -7.281 24.333 -7.092 1.00 78.56 129 ILE A CA 1
ATOM 888 C C . ILE A 1 129 ? -6.073 24.780 -6.242 1.00 78.56 129 ILE A C 1
ATOM 890 O O . ILE A 1 129 ? -5.088 25.320 -6.745 1.00 78.56 129 ILE A O 1
ATOM 894 N N . ALA A 1 130 ? -6.186 24.631 -4.919 1.00 81.69 130 ALA A N 1
ATOM 895 C CA . ALA A 1 130 ? -5.172 25.047 -3.960 1.00 81.69 130 ALA A CA 1
ATOM 896 C C . ALA A 1 130 ? -4.080 23.989 -3.722 1.00 81.69 130 ALA A C 1
ATOM 898 O O . ALA A 1 130 ? -3.067 24.324 -3.111 1.00 81.69 130 ALA A O 1
ATOM 899 N N . GLY A 1 131 ? -4.273 22.749 -4.191 1.00 81.69 131 GLY A N 1
ATOM 900 C CA . GLY A 1 131 ? -3.317 21.654 -4.038 1.00 81.69 131 GLY A CA 1
ATOM 901 C C . GLY A 1 131 ? -2.998 21.342 -2.577 1.00 81.69 131 GLY A C 1
ATOM 902 O O . GLY A 1 131 ? -1.824 21.294 -2.212 1.00 81.69 131 GLY A O 1
ATOM 903 N N . PHE A 1 132 ? -4.018 21.190 -1.726 1.00 84.62 132 PHE A N 1
ATOM 904 C CA . PHE A 1 132 ? -3.799 20.880 -0.312 1.00 84.62 132 PHE A CA 1
ATOM 905 C C . PHE A 1 132 ? -3.118 19.507 -0.169 1.00 84.62 132 PHE A C 1
ATOM 907 O O . PHE A 1 132 ? -3.662 18.515 -0.658 1.00 84.62 132 PHE A O 1
ATOM 914 N N . PRO A 1 133 ? -1.928 19.430 0.453 1.00 85.31 133 PRO A N 1
ATOM 915 C CA . PRO A 1 133 ? -1.243 18.162 0.646 1.00 85.31 133 PRO A CA 1
ATOM 916 C C . PRO A 1 133 ? -1.870 17.385 1.803 1.00 85.31 133 PRO A C 1
ATOM 918 O O . PRO A 1 133 ? -2.385 17.982 2.749 1.00 85.31 133 PRO A O 1
ATOM 921 N N . CYS A 1 134 ? -1.749 16.063 1.750 1.00 85.88 134 CYS A N 1
ATOM 922 C CA . CYS A 1 134 ? -2.078 15.216 2.884 1.00 85.88 134 CYS A CA 1
ATOM 923 C C . CYS A 1 134 ? -1.007 15.273 3.986 1.00 85.88 134 CYS A C 1
ATOM 925 O O . CYS A 1 134 ? 0.155 15.595 3.701 1.00 85.88 134 CYS A O 1
ATOM 927 N N . PRO A 1 135 ? -1.375 14.948 5.239 1.00 86.81 135 PRO A N 1
ATOM 928 C CA . PRO A 1 135 ? -0.424 14.637 6.301 1.00 86.81 135 PRO A CA 1
ATOM 929 C C . PRO A 1 135 ? 0.591 13.559 5.898 1.00 86.81 135 PRO A C 1
ATOM 931 O O . PRO A 1 135 ? 0.388 12.797 4.953 1.00 86.81 135 PRO A O 1
ATOM 934 N N . GLU A 1 136 ? 1.699 13.490 6.637 1.00 84.62 136 GLU A N 1
ATOM 935 C CA . GLU A 1 136 ? 2.757 12.509 6.386 1.00 84.62 136 GLU A CA 1
ATOM 936 C C . GLU A 1 136 ? 2.208 11.073 6.420 1.00 84.62 136 GLU A C 1
ATOM 938 O O . GLU A 1 136 ? 1.520 10.687 7.362 1.00 84.62 136 GLU A O 1
ATOM 943 N N . GLY A 1 137 ? 2.533 10.286 5.390 1.00 78.19 137 GLY A N 1
ATOM 944 C CA . GLY A 1 137 ? 2.130 8.882 5.281 1.00 78.19 137 GLY A CA 1
ATOM 945 C C . GLY A 1 137 ? 0.772 8.635 4.620 1.00 78.19 137 GLY A C 1
ATOM 946 O O . GLY A 1 137 ? 0.419 7.474 4.452 1.00 78.19 137 GLY A O 1
ATOM 947 N N . LEU A 1 138 ? 0.042 9.678 4.214 1.00 85.50 138 LEU A N 1
ATOM 948 C CA . LEU A 1 138 ? -1.232 9.552 3.502 1.00 85.50 138 LEU A CA 1
ATOM 949 C C . LEU A 1 138 ? -1.098 9.950 2.025 1.00 85.50 138 LEU A C 1
ATOM 951 O O . LEU A 1 138 ? -0.303 10.821 1.663 1.00 85.50 138 LEU A O 1
ATOM 955 N N . GLU A 1 139 ? -1.907 9.326 1.175 1.00 85.75 139 GLU A N 1
ATOM 956 C CA . GLU A 1 139 ? -2.018 9.620 -0.251 1.00 85.75 139 GLU A CA 1
ATOM 957 C C . GLU A 1 139 ? -3.328 10.357 -0.543 1.00 85.75 139 GLU A C 1
ATOM 959 O O . GLU A 1 139 ? -4.371 10.057 0.037 1.00 85.75 139 GLU A O 1
ATOM 964 N N . CYS A 1 140 ? -3.268 11.336 -1.448 1.00 85.75 140 CYS A N 1
ATOM 965 C CA . CYS A 1 140 ? -4.458 12.033 -1.913 1.00 85.75 140 CYS A CA 1
ATOM 966 C C . CYS A 1 140 ? -5.107 11.241 -3.047 1.00 85.75 140 CYS A C 1
ATOM 968 O O . CYS A 1 140 ? -4.540 11.157 -4.138 1.00 85.75 140 CYS A O 1
ATOM 970 N N . VAL A 1 141 ? -6.294 10.695 -2.795 1.00 86.31 141 VAL A N 1
ATOM 971 C CA . VAL A 1 141 ? -7.094 9.989 -3.801 1.00 86.31 141 VAL A CA 1
ATOM 972 C C . VAL A 1 141 ? -8.376 10.753 -4.094 1.00 86.31 141 VAL A C 1
ATOM 974 O O . VAL A 1 141 ? -8.829 11.556 -3.281 1.00 86.31 141 VAL A O 1
ATOM 977 N N . ASP A 1 142 ? -8.956 10.504 -5.262 1.00 82.94 142 ASP A N 1
ATOM 978 C CA . ASP A 1 142 ? -10.228 11.101 -5.664 1.00 82.94 142 ASP A CA 1
ATOM 979 C C . ASP A 1 142 ? -11.353 10.780 -4.664 1.00 82.94 142 ASP A C 1
ATOM 981 O O . ASP A 1 142 ? -11.417 9.654 -4.158 1.00 82.94 142 ASP A O 1
ATOM 985 N N . ASP A 1 143 ? -12.226 11.747 -4.361 1.00 81.00 143 ASP A N 1
ATOM 986 C CA . ASP A 1 143 ? -13.352 11.508 -3.452 1.00 81.00 143 ASP A CA 1
ATOM 987 C C . ASP A 1 143 ? -14.481 10.784 -4.208 1.00 81.00 143 ASP A C 1
ATOM 989 O O . ASP A 1 143 ? -15.197 11.408 -4.989 1.00 81.00 143 ASP A O 1
ATOM 993 N N . PRO A 1 144 ? -14.752 9.491 -3.938 1.00 76.25 144 PRO A N 1
ATOM 994 C CA . PRO A 1 144 ? -15.749 8.722 -4.688 1.00 76.25 144 PRO A CA 1
ATOM 995 C C . PRO A 1 144 ? -17.195 9.192 -4.452 1.00 76.25 144 PRO A C 1
ATOM 997 O O . PRO A 1 144 ? -18.135 8.621 -5.013 1.00 76.25 144 PRO A O 1
ATOM 1000 N N . ARG A 1 145 ? -17.403 10.160 -3.551 1.00 77.56 145 ARG A N 1
ATOM 1001 C CA . ARG A 1 145 ? -18.707 10.751 -3.235 1.00 77.56 145 ARG A CA 1
ATOM 1002 C C . ARG A 1 145 ? -19.007 11.982 -4.084 1.00 77.56 145 ARG A C 1
ATOM 1004 O O . ARG A 1 145 ? -20.133 12.479 -3.997 1.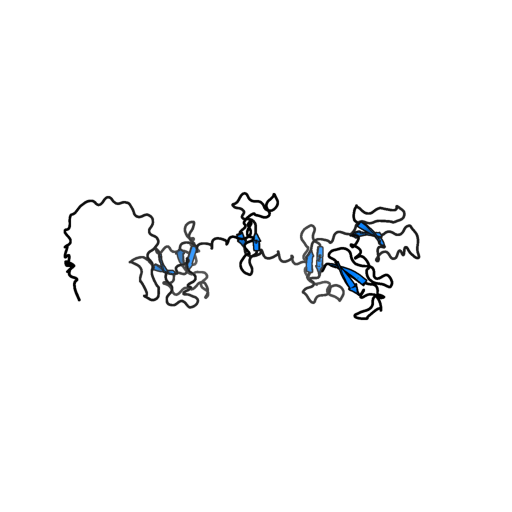00 77.56 145 ARG A O 1
ATOM 1011 N N . ASP A 1 146 ? -18.039 12.488 -4.844 1.00 72.31 146 ASP A N 1
ATOM 1012 C CA . ASP A 1 146 ? -18.241 13.616 -5.739 1.00 72.31 146 ASP A CA 1
ATOM 1013 C C . ASP A 1 146 ? -18.308 13.191 -7.218 1.00 72.31 146 ASP A C 1
ATOM 1015 O O . ASP A 1 146 ? -18.126 12.030 -7.580 1.00 72.31 146 ASP A O 1
ATOM 1019 N N . ASP A 1 147 ? -18.705 14.139 -8.069 1.00 75.19 147 ASP A N 1
ATOM 1020 C CA . ASP A 1 147 ? -18.811 13.940 -9.518 1.00 75.19 147 ASP A CA 1
ATOM 1021 C C . ASP A 1 147 ? -17.553 14.468 -10.256 1.00 75.19 147 ASP A C 1
ATOM 1023 O O . ASP A 1 147 ? -17.594 14.700 -11.470 1.00 75.19 147 ASP A O 1
ATOM 1027 N N . CYS A 1 148 ? -16.463 14.751 -9.534 1.00 73.62 148 CYS A N 1
ATOM 1028 C CA . CYS A 1 148 ? -15.259 15.424 -10.022 1.00 73.62 148 CYS A CA 1
ATOM 1029 C C . CYS A 1 148 ? -14.141 14.419 -10.310 1.00 73.62 148 CYS A C 1
ATOM 1031 O O . CYS A 1 148 ? -13.189 14.311 -9.562 1.00 73.62 148 CYS A O 1
ATOM 1033 N N . ASP A 1 149 ? -14.208 13.736 -11.451 1.00 66.88 149 ASP A N 1
ATOM 1034 C CA . ASP A 1 149 ? -13.205 12.731 -11.830 1.00 66.88 149 ASP A CA 1
ATOM 1035 C C . ASP A 1 149 ? -11.900 13.370 -12.391 1.00 66.88 149 ASP A C 1
ATOM 1037 O O . ASP A 1 149 ? -11.925 13.982 -13.476 1.00 66.88 149 ASP A O 1
ATOM 1041 N N . PRO A 1 150 ? -10.728 13.185 -11.740 1.00 63.66 150 PRO A N 1
ATOM 1042 C CA . PRO A 1 150 ? -9.439 13.691 -12.210 1.00 63.66 150 PRO A CA 1
ATOM 1043 C C . PRO A 1 150 ? -9.024 13.130 -13.580 1.00 63.66 150 PRO A C 1
ATOM 1045 O O . PRO A 1 150 ? -8.333 13.816 -14.339 1.00 63.66 150 PRO A O 1
ATOM 1048 N N . ALA A 1 151 ? -9.463 11.916 -13.935 1.00 60.03 151 ALA A N 1
ATOM 1049 C CA . ALA A 1 151 ? -9.193 11.268 -15.219 1.00 60.03 151 ALA A CA 1
ATOM 1050 C C . ALA A 1 151 ? -10.058 11.817 -16.369 1.00 60.03 151 ALA A C 1
ATOM 1052 O O . ALA A 1 151 ? -9.684 11.677 -17.537 1.00 60.03 151 ALA A O 1
ATOM 1053 N N . HIS A 1 152 ? -11.181 12.482 -16.064 1.00 50.75 152 HIS A N 1
ATOM 1054 C CA . HIS A 1 152 ? -12.119 13.022 -17.059 1.00 50.75 152 HIS A CA 1
ATOM 1055 C C . HIS A 1 152 ? -12.290 14.549 -17.036 1.00 50.75 152 HIS A C 1
ATOM 1057 O O . HIS A 1 152 ? -13.099 15.080 -17.803 1.00 50.75 152 HIS A O 1
ATOM 1063 N N . GLY A 1 153 ? -11.455 15.274 -16.287 1.00 47.69 153 GLY A N 1
ATOM 1064 C CA . GLY A 1 153 ? -11.145 16.669 -16.599 1.00 47.69 153 GLY A CA 1
ATOM 1065 C C . GLY A 1 153 ? -11.302 17.668 -15.462 1.00 47.69 153 GLY A C 1
ATOM 1066 O O . GLY A 1 153 ? -12.150 18.558 -15.537 1.00 47.69 153 GLY A O 1
ATOM 1067 N N . GLY A 1 154 ? -10.353 17.652 -14.527 1.00 48.16 154 GLY A N 1
ATOM 1068 C CA . GLY A 1 154 ? -10.010 18.838 -13.751 1.00 48.16 154 GLY A CA 1
ATOM 1069 C C . GLY A 1 154 ? -8.766 18.634 -12.893 1.00 48.16 154 GLY A C 1
ATOM 1070 O O . GLY A 1 154 ? -8.814 17.898 -11.920 1.00 48.16 154 GLY A O 1
ATOM 1071 N N . ALA A 1 155 ? -7.686 19.373 -13.170 1.00 52.00 155 ALA A N 1
ATOM 1072 C CA . ALA A 1 155 ? -6.507 19.499 -12.289 1.00 52.00 155 ALA A CA 1
ATOM 1073 C C . ALA A 1 155 ? -6.813 20.195 -10.937 1.00 52.00 155 ALA A C 1
ATOM 1075 O O . ALA A 1 155 ? -5.910 20.531 -10.178 1.00 52.00 155 ALA A O 1
ATOM 1076 N N . ASP A 1 156 ? -8.100 20.420 -10.682 1.00 68.25 156 ASP A N 1
ATOM 1077 C CA . ASP A 1 156 ? -8.699 21.258 -9.659 1.00 68.25 156 ASP A CA 1
ATOM 1078 C C . ASP A 1 156 ? -9.682 20.464 -8.779 1.00 68.25 156 ASP A C 1
ATOM 1080 O O . ASP A 1 156 ? -10.352 21.065 -7.935 1.00 68.25 156 ASP A O 1
ATOM 1084 N N . CYS A 1 157 ? -9.811 19.148 -8.996 1.00 75.44 157 CYS A N 1
ATOM 1085 C CA . CYS A 1 157 ? -10.676 18.286 -8.196 1.00 75.44 157 CYS A CA 1
ATOM 1086 C C . CYS A 1 157 ? -10.079 18.077 -6.803 1.00 75.44 157 CYS A C 1
ATOM 1088 O O . CYS A 1 157 ? -8.863 17.941 -6.629 1.00 75.44 157 CYS A O 1
ATOM 1090 N N . GLY A 1 158 ? -10.955 18.158 -5.806 1.00 80.88 158 GLY A N 1
ATOM 1091 C CA . GLY A 1 158 ? -10.622 17.803 -4.438 1.00 80.88 158 GLY A CA 1
ATOM 1092 C C . GLY A 1 158 ? -10.550 16.292 -4.290 1.00 80.88 158 GLY A C 1
ATOM 1093 O O . GLY A 1 158 ? -11.105 15.562 -5.096 1.00 80.88 158 GLY A O 1
ATOM 1094 N N . GLY A 1 159 ? -9.860 15.842 -3.260 1.00 86.81 159 GLY A N 1
ATOM 1095 C CA . GLY A 1 159 ? -9.758 14.441 -2.908 1.00 86.81 159 GLY A CA 1
ATOM 1096 C C . GLY A 1 159 ? -9.819 14.255 -1.403 1.00 86.81 159 GLY A C 1
ATOM 1097 O O . GLY A 1 159 ? -10.004 15.208 -0.635 1.00 86.81 159 GLY A O 1
ATOM 1098 N N . ILE A 1 160 ? -9.611 13.015 -0.993 1.00 88.50 160 ILE A N 1
ATOM 1099 C CA . ILE A 1 160 ? -9.504 12.608 0.398 1.00 88.50 160 ILE A CA 1
ATOM 1100 C C . ILE A 1 160 ? -8.137 11.987 0.676 1.00 88.50 160 ILE A C 1
ATOM 1102 O O . ILE A 1 160 ? -7.593 11.240 -0.138 1.00 88.50 160 ILE A O 1
ATOM 1106 N N . CYS A 1 161 ? -7.583 12.293 1.844 1.00 88.00 161 CYS A N 1
ATOM 1107 C CA . CYS A 1 161 ? -6.379 11.647 2.337 1.00 88.00 161 CYS A CA 1
ATOM 1108 C C . CYS A 1 161 ? -6.711 10.253 2.849 1.00 88.00 161 CYS A C 1
ATOM 1110 O O . CYS A 1 161 ? -7.533 10.098 3.754 1.00 88.00 161 CYS A O 1
ATOM 1112 N N . VAL A 1 162 ? -6.047 9.250 2.290 1.00 86.88 162 VAL A N 1
ATOM 1113 C CA . VAL A 1 162 ? -6.198 7.849 2.685 1.00 86.88 162 VAL A CA 1
ATOM 1114 C C . VAL A 1 162 ? -4.841 7.234 2.976 1.00 86.88 162 VAL A C 1
ATOM 1116 O O . VAL A 1 162 ? -3.814 7.689 2.471 1.00 86.88 162 VAL A O 1
ATOM 1119 N N . GLU A 1 163 ? -4.825 6.186 3.792 1.00 84.50 163 GLU A N 1
ATOM 1120 C CA . GLU A 1 163 ? -3.623 5.373 3.933 1.00 84.50 163 GLU A CA 1
ATOM 1121 C C . GLU A 1 163 ? -3.315 4.704 2.585 1.00 84.50 163 GLU A C 1
ATOM 1123 O O . GLU A 1 163 ? -4.228 4.145 1.959 1.00 84.50 163 GLU A O 1
ATOM 1128 N N . PRO A 1 164 ? -2.058 4.756 2.109 1.00 74.00 164 PRO A N 1
ATOM 1129 C CA . PRO A 1 164 ? -1.678 4.082 0.883 1.00 74.00 164 PRO A CA 1
ATOM 1130 C C . PRO A 1 164 ? -1.968 2.595 1.048 1.00 74.00 164 PRO A C 1
ATOM 1132 O O . PRO A 1 164 ? -1.555 1.953 2.020 1.00 74.00 164 PRO A O 1
ATOM 1135 N N . LYS A 1 165 ? -2.716 2.043 0.093 1.00 65.12 165 LYS A N 1
ATOM 1136 C CA . LYS A 1 165 ? -3.034 0.621 0.098 1.00 65.12 165 LYS A CA 1
ATOM 1137 C C . LYS A 1 165 ? -1.713 -0.155 0.054 1.00 65.12 165 LYS A C 1
ATOM 1139 O O . LYS A 1 165 ? -0.918 0.114 -0.847 1.00 65.12 165 LYS A O 1
ATOM 1144 N N . PRO A 1 166 ? -1.468 -1.113 0.968 1.00 59.91 166 PRO A N 1
ATOM 1145 C CA . PRO A 1 166 ? -0.288 -1.954 0.861 1.00 59.91 166 PRO A CA 1
ATOM 1146 C C . PRO A 1 166 ? -0.311 -2.630 -0.508 1.00 59.91 166 PRO A C 1
ATOM 1148 O O . PRO A 1 166 ? -1.327 -3.224 -0.896 1.00 59.91 166 PRO A O 1
ATOM 1151 N N . GLU A 1 167 ? 0.781 -2.485 -1.261 1.00 60.31 167 GLU A N 1
ATOM 1152 C CA . GLU A 1 167 ? 0.950 -3.223 -2.506 1.00 60.31 167 GLU A CA 1
ATOM 1153 C C . GLU A 1 167 ? 0.748 -4.711 -2.196 1.00 60.31 167 GLU A C 1
ATOM 1155 O O . GLU A 1 167 ? 1.219 -5.185 -1.155 1.00 60.31 167 GLU A O 1
ATOM 1160 N N . PRO A 1 168 ? -0.013 -5.445 -3.027 1.00 61.94 168 PRO A N 1
ATOM 1161 C CA . PRO A 1 168 ? -0.211 -6.863 -2.791 1.00 61.94 168 PRO A CA 1
ATOM 1162 C C . PRO A 1 168 ? 1.163 -7.529 -2.738 1.00 61.94 168 PRO A C 1
ATOM 1164 O O . PRO A 1 168 ? 1.936 -7.439 -3.691 1.00 61.94 168 PRO A O 1
ATOM 1167 N N . GLU A 1 169 ? 1.478 -8.169 -1.612 1.00 68.00 169 GLU A N 1
ATOM 1168 C CA . GLU A 1 169 ? 2.704 -8.950 -1.518 1.00 68.00 169 GLU A CA 1
ATOM 1169 C C . GLU A 1 169 ? 2.672 -10.023 -2.614 1.00 68.00 169 GLU A C 1
ATOM 1171 O O . GLU A 1 169 ? 1.643 -10.689 -2.785 1.00 68.00 169 GLU A O 1
ATOM 1176 N N . PRO A 1 170 ? 3.758 -10.179 -3.389 1.00 72.50 170 PRO A N 1
ATOM 1177 C CA . PRO A 1 170 ? 3.757 -11.116 -4.495 1.00 72.50 170 PRO A CA 1
ATOM 1178 C C . PRO A 1 170 ? 3.598 -12.541 -3.961 1.00 72.50 170 PRO A C 1
ATOM 1180 O O . PRO A 1 170 ? 4.210 -12.923 -2.960 1.00 72.50 170 PRO A O 1
ATOM 1183 N N . GLU A 1 171 ? 2.742 -13.323 -4.619 1.00 85.50 171 GLU A N 1
ATOM 1184 C CA . GLU A 1 171 ? 2.424 -14.678 -4.178 1.00 85.50 171 GLU A CA 1
ATOM 1185 C C . GLU A 1 171 ? 3.660 -15.579 -4.227 1.00 85.50 171 GLU A C 1
ATOM 1187 O O . GLU A 1 171 ? 4.439 -15.549 -5.180 1.00 85.50 171 GLU A O 1
ATOM 1192 N N . PHE A 1 172 ? 3.818 -16.411 -3.199 1.00 88.06 172 PHE A N 1
ATOM 1193 C CA . PHE A 1 172 ? 4.900 -17.382 -3.128 1.00 88.06 172 PHE A CA 1
ATOM 1194 C C . PHE A 1 172 ? 4.716 -18.510 -4.151 1.00 88.06 172 PHE A C 1
ATOM 1196 O O . PHE A 1 172 ? 3.634 -19.089 -4.268 1.00 88.06 172 PHE A O 1
ATOM 1203 N N . CYS A 1 173 ? 5.805 -18.907 -4.802 1.00 88.56 173 CYS A N 1
ATOM 1204 C CA . CYS A 1 173 ? 5.859 -20.051 -5.705 1.00 88.56 173 CYS A CA 1
ATOM 1205 C C . CYS A 1 173 ? 7.131 -20.882 -5.504 1.00 88.56 173 CYS A C 1
ATOM 1207 O O . CYS A 1 173 ? 8.017 -20.530 -4.732 1.00 88.56 173 CYS A O 1
ATOM 1209 N N . GLY A 1 174 ? 7.225 -22.028 -6.176 1.00 87.44 174 GLY A N 1
ATOM 1210 C CA . GLY A 1 174 ? 8.400 -22.892 -6.099 1.00 87.44 174 GLY A CA 1
ATOM 1211 C C . GLY A 1 174 ? 8.537 -23.588 -4.742 1.00 87.44 174 GLY A C 1
ATOM 1212 O O . GLY A 1 174 ? 7.575 -24.155 -4.208 1.00 87.44 174 GLY A O 1
ATOM 1213 N N . GLY A 1 175 ? 9.753 -23.608 -4.203 1.00 83.19 175 GLY A N 1
ATOM 1214 C CA . GLY A 1 175 ? 10.104 -24.360 -3.003 1.00 83.19 175 GLY A CA 1
ATOM 1215 C C . GLY A 1 175 ? 10.213 -25.874 -3.245 1.00 83.19 175 GLY A C 1
ATOM 1216 O O . GLY A 1 175 ? 9.870 -26.376 -4.315 1.00 83.19 175 GLY A O 1
ATOM 1217 N N . ILE A 1 176 ? 10.567 -26.639 -2.201 1.00 79.81 176 ILE A N 1
ATOM 1218 C CA . ILE A 1 176 ? 10.568 -28.127 -2.216 1.00 79.81 176 ILE A CA 1
ATOM 1219 C C . ILE A 1 176 ? 9.212 -28.701 -2.680 1.00 79.81 176 ILE A C 1
ATOM 1221 O O . ILE A 1 176 ? 9.125 -29.791 -3.246 1.00 79.81 176 ILE A O 1
ATOM 1225 N N . ALA A 1 177 ? 8.123 -27.982 -2.394 1.00 81.94 177 ALA A N 1
ATOM 1226 C CA . ALA A 1 177 ? 6.763 -28.395 -2.723 1.00 81.94 177 ALA A CA 1
ATOM 1227 C C . ALA A 1 177 ? 6.335 -28.035 -4.159 1.00 81.94 177 ALA A C 1
ATOM 1229 O O . ALA A 1 177 ? 5.312 -28.551 -4.610 1.00 81.94 177 ALA A O 1
ATOM 1230 N N . GLY A 1 178 ? 7.093 -27.191 -4.869 1.00 83.62 178 GLY A N 1
ATOM 1231 C CA . GLY A 1 178 ? 6.799 -26.781 -6.242 1.00 83.62 178 GLY A CA 1
ATOM 1232 C C . GLY A 1 178 ? 5.455 -26.065 -6.384 1.00 83.62 178 GLY A C 1
ATOM 1233 O O . GLY A 1 178 ? 4.650 -26.446 -7.235 1.00 83.62 178 GLY A O 1
ATOM 1234 N N . PHE A 1 179 ? 5.182 -25.072 -5.534 1.00 86.62 179 PHE A N 1
ATOM 1235 C CA . PHE A 1 179 ? 3.935 -24.310 -5.595 1.00 86.62 179 PHE A CA 1
ATOM 1236 C C . PHE A 1 179 ? 3.833 -23.551 -6.931 1.00 86.62 179 PHE A C 1
ATOM 1238 O O . PHE A 1 179 ? 4.739 -22.783 -7.260 1.00 86.62 179 PHE A O 1
ATOM 1245 N N . PRO A 1 180 ? 2.777 -23.778 -7.733 1.00 88.50 180 PRO A N 1
ATOM 1246 C CA . PRO A 1 180 ? 2.613 -23.095 -9.008 1.00 88.50 180 PRO A CA 1
ATOM 1247 C C . PRO A 1 180 ? 2.059 -21.684 -8.807 1.00 88.50 180 PRO A C 1
ATOM 1249 O O . PRO A 1 180 ? 1.299 -21.442 -7.870 1.00 88.50 180 PRO A O 1
ATOM 1252 N N . CYS A 1 181 ? 2.372 -20.794 -9.743 1.00 87.31 181 CYS A N 1
ATOM 1253 C CA . CYS A 1 181 ? 1.730 -19.489 -9.818 1.00 87.31 181 CYS A CA 1
ATOM 1254 C C . CYS A 1 181 ? 0.307 -19.563 -10.397 1.00 87.31 181 CYS A C 1
ATOM 1256 O O . CYS A 1 181 ? -0.010 -20.507 -11.136 1.00 87.31 181 CYS A O 1
ATOM 1258 N N . PRO A 1 182 ? -0.546 -18.565 -10.100 1.00 88.00 182 PRO A N 1
ATOM 1259 C CA . PRO A 1 182 ? -1.795 -18.331 -10.819 1.00 88.00 182 PRO A CA 1
ATOM 1260 C C . PRO A 1 182 ? -1.607 -18.230 -12.340 1.00 88.00 182 PRO A C 1
ATOM 1262 O O . PRO A 1 182 ? -0.511 -17.991 -12.847 1.00 88.00 182 PRO A O 1
ATOM 1265 N N . GLU A 1 183 ? -2.701 -18.407 -13.084 1.00 86.56 183 GLU A N 1
ATOM 1266 C CA . GLU A 1 183 ? -2.681 -18.351 -14.548 1.00 86.56 183 GLU A CA 1
ATOM 1267 C C . GLU A 1 183 ? -2.145 -17.000 -15.052 1.00 86.56 183 GLU A C 1
ATOM 1269 O O . GLU A 1 183 ? -2.626 -15.945 -14.648 1.00 86.56 183 GLU A O 1
ATOM 1274 N N . GLY A 1 184 ? -1.163 -17.050 -15.958 1.00 80.12 184 GLY A N 1
ATOM 1275 C CA . GLY A 1 184 ? -0.550 -15.865 -16.563 1.00 80.12 184 GLY A CA 1
ATOM 1276 C C . GLY A 1 184 ? 0.666 -15.304 -15.822 1.00 80.12 184 GLY A C 1
ATOM 1277 O O . GLY A 1 184 ? 1.243 -14.343 -16.315 1.00 80.12 184 GLY A O 1
ATOM 1278 N N . LEU A 1 185 ? 1.074 -15.899 -14.697 1.00 86.81 185 LEU A N 1
ATOM 1279 C CA . LEU A 1 185 ? 2.264 -15.495 -13.944 1.00 86.81 185 LEU A CA 1
ATOM 1280 C C . LEU A 1 185 ? 3.388 -16.534 -14.057 1.00 86.81 185 LEU A C 1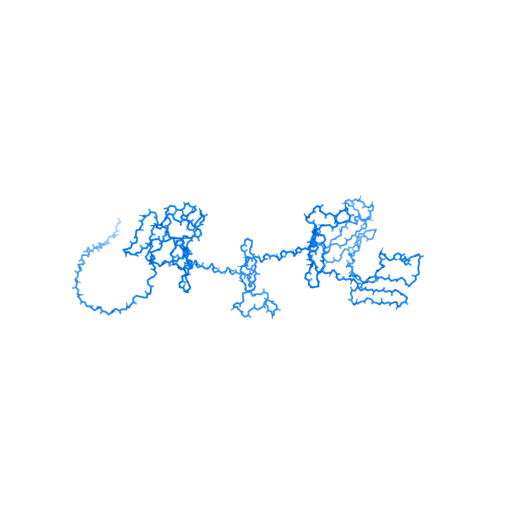
ATOM 1282 O O . LEU A 1 185 ? 3.143 -17.738 -14.179 1.00 86.81 185 LEU A O 1
ATOM 1286 N N . GLU A 1 186 ? 4.627 -16.060 -13.980 1.00 86.88 186 GLU A N 1
ATOM 1287 C CA . GLU A 1 186 ? 5.836 -16.877 -13.965 1.00 86.88 186 GLU A CA 1
ATOM 1288 C C . GLU A 1 186 ? 6.477 -16.862 -12.580 1.00 86.88 186 GLU A C 1
ATOM 1290 O O . GLU A 1 186 ? 6.505 -15.840 -11.897 1.00 86.88 186 GLU A O 1
ATOM 1295 N N . CYS A 1 187 ? 6.986 -18.021 -12.163 1.00 87.12 187 CYS A N 1
ATOM 1296 C CA . CYS A 1 187 ? 7.714 -18.133 -10.909 1.00 87.12 187 CYS A CA 1
ATOM 1297 C C . CYS A 1 187 ? 9.168 -17.723 -11.130 1.00 87.12 187 CYS A C 1
ATOM 1299 O O . CYS A 1 187 ? 9.890 -18.405 -11.862 1.00 87.12 187 CYS A O 1
ATOM 1301 N N . VAL A 1 188 ? 9.586 -16.634 -10.489 1.00 87.38 188 VAL A N 1
ATOM 1302 C CA . VAL A 1 188 ? 10.980 -16.180 -10.474 1.00 87.38 188 VAL A CA 1
ATOM 1303 C C . VAL A 1 188 ? 11.535 -16.261 -9.062 1.00 87.38 188 VAL A C 1
ATOM 1305 O O . VAL A 1 188 ? 10.787 -16.207 -8.091 1.00 87.38 188 VAL A O 1
ATOM 1308 N N . ASP A 1 189 ? 12.847 -16.410 -8.959 1.00 84.12 189 ASP A N 1
ATOM 1309 C CA . ASP A 1 189 ? 13.558 -16.431 -7.684 1.00 84.12 189 ASP A CA 1
ATOM 1310 C C . ASP A 1 189 ? 13.290 -15.160 -6.868 1.00 84.12 189 ASP A C 1
ATOM 1312 O O . ASP A 1 189 ? 13.232 -14.069 -7.446 1.00 84.12 189 ASP A O 1
ATOM 1316 N N . ASP A 1 190 ? 13.096 -15.283 -5.551 1.00 83.25 190 ASP A N 1
ATOM 1317 C CA . ASP A 1 190 ? 12.852 -14.109 -4.709 1.00 83.25 190 ASP A CA 1
ATOM 1318 C C . ASP A 1 190 ? 14.175 -13.356 -4.483 1.00 83.25 190 ASP A C 1
ATOM 1320 O O . ASP A 1 190 ? 15.020 -13.819 -3.720 1.00 83.25 190 ASP A O 1
ATOM 1324 N N . PRO A 1 191 ? 14.373 -12.148 -5.051 1.00 77.50 191 PRO A N 1
ATOM 1325 C CA . PRO A 1 191 ? 15.643 -11.426 -4.936 1.00 77.50 191 PRO A CA 1
ATOM 1326 C C . PRO A 1 191 ? 15.956 -10.956 -3.505 1.00 77.50 191 PRO A C 1
ATOM 1328 O O . PRO A 1 191 ? 17.007 -10.355 -3.265 1.00 77.50 191 PRO A O 1
ATOM 1331 N N . ARG A 1 192 ? 15.020 -11.137 -2.567 1.00 79.19 192 ARG A N 1
ATOM 1332 C CA . ARG A 1 192 ? 15.166 -10.785 -1.151 1.00 79.19 192 ARG A CA 1
ATOM 1333 C C . ARG A 1 192 ? 15.726 -11.934 -0.319 1.00 79.19 192 ARG A C 1
ATOM 1335 O O . ARG A 1 192 ? 16.039 -11.698 0.851 1.00 79.19 192 ARG A O 1
ATOM 1342 N N . ASP A 1 193 ? 15.825 -13.140 -0.871 1.00 73.56 193 ASP A N 1
ATOM 1343 C CA . ASP A 1 193 ? 16.398 -14.285 -0.177 1.00 73.56 193 ASP A CA 1
ATOM 1344 C C . ASP A 1 193 ? 17.850 -14.571 -0.607 1.00 73.56 193 ASP A C 1
ATOM 1346 O O . ASP A 1 193 ? 18.449 -13.872 -1.427 1.00 73.56 193 ASP A O 1
ATOM 1350 N N . ASP A 1 194 ? 18.480 -15.519 0.084 1.00 77.69 194 ASP A N 1
ATOM 1351 C CA . ASP A 1 194 ? 19.846 -15.973 -0.177 1.00 77.69 194 ASP A CA 1
ATOM 1352 C C . ASP A 1 194 ? 19.887 -17.305 -0.946 1.00 77.69 194 ASP A C 1
ATOM 1354 O O . ASP A 1 194 ? 20.944 -17.944 -1.043 1.00 77.69 194 ASP A O 1
ATOM 1358 N N . CYS A 1 195 ? 18.744 -17.736 -1.480 1.00 74.75 195 CYS A N 1
ATOM 1359 C CA . CYS A 1 195 ? 18.567 -18.999 -2.168 1.00 74.75 195 CYS A CA 1
ATOM 1360 C C . CYS A 1 195 ? 18.738 -18.788 -3.670 1.00 74.75 195 CYS A C 1
ATOM 1362 O O . CYS A 1 195 ? 17.846 -18.305 -4.331 1.00 74.75 195 CYS A O 1
ATOM 1364 N N . ASP A 1 196 ? 19.879 -19.189 -4.233 1.00 68.94 196 ASP A N 1
ATOM 1365 C CA . ASP A 1 196 ? 20.145 -19.025 -5.667 1.00 68.94 196 ASP A CA 1
ATOM 1366 C C . ASP A 1 196 ? 19.892 -20.346 -6.442 1.00 68.94 196 ASP A C 1
ATOM 1368 O O . ASP A 1 196 ? 20.635 -21.331 -6.260 1.00 68.94 196 ASP A O 1
ATOM 1372 N N . PRO A 1 197 ? 18.899 -20.400 -7.355 1.00 67.12 197 PRO A N 1
ATOM 1373 C CA . PRO A 1 197 ? 18.604 -21.575 -8.172 1.00 67.12 197 PRO A CA 1
ATOM 1374 C C . PRO A 1 197 ? 19.762 -21.979 -9.095 1.00 67.12 197 PRO A C 1
ATOM 1376 O O . PRO A 1 197 ? 19.947 -23.167 -9.374 1.00 67.12 197 PRO A O 1
ATOM 1379 N N . ALA A 1 198 ? 20.580 -21.022 -9.549 1.00 64.19 198 ALA A N 1
ATOM 1380 C CA . ALA A 1 198 ? 21.742 -21.259 -10.406 1.00 64.19 198 ALA A CA 1
ATOM 1381 C C . ALA A 1 198 ? 22.943 -21.841 -9.637 1.00 64.19 198 ALA A C 1
ATOM 1383 O O . ALA A 1 198 ? 23.816 -22.469 -10.246 1.00 64.19 198 ALA A O 1
ATOM 1384 N N . HIS A 1 199 ? 22.970 -21.702 -8.307 1.00 56.88 199 HIS A N 1
ATOM 1385 C CA . HIS A 1 199 ? 24.043 -22.197 -7.437 1.00 56.88 199 HIS A CA 1
ATOM 1386 C C . HIS A 1 199 ? 23.621 -23.319 -6.473 1.00 56.88 199 HIS A C 1
ATOM 1388 O O . HIS A 1 199 ? 24.358 -23.640 -5.538 1.00 56.88 199 HIS A O 1
ATOM 1394 N N . GLY A 1 200 ? 22.515 -24.015 -6.762 1.00 50.03 200 GLY A N 1
ATOM 1395 C CA . GLY A 1 200 ? 22.250 -25.345 -6.200 1.00 50.03 200 GLY A CA 1
ATOM 1396 C C . GLY A 1 200 ? 20.960 -25.522 -5.403 1.00 50.03 200 GLY A C 1
ATOM 1397 O O . GLY A 1 200 ? 20.839 -26.539 -4.719 1.00 50.03 200 GLY A O 1
ATOM 1398 N N . GLY A 1 201 ? 19.991 -24.614 -5.498 1.00 51.75 201 GLY A N 1
ATOM 1399 C CA . GLY A 1 201 ? 18.664 -24.821 -4.919 1.00 51.75 201 GLY A CA 1
ATOM 1400 C C . GLY A 1 201 ? 17.615 -25.209 -5.961 1.00 51.75 201 GLY A C 1
ATOM 1401 O O . GLY A 1 201 ? 16.917 -24.352 -6.480 1.00 51.75 201 GLY A O 1
ATOM 1402 N N . ALA A 1 202 ? 17.427 -26.508 -6.224 1.00 54.91 202 ALA A N 1
ATOM 1403 C CA . ALA A 1 202 ? 16.250 -26.991 -6.975 1.00 54.91 202 ALA A CA 1
ATOM 1404 C C . ALA A 1 202 ? 14.923 -26.788 -6.204 1.00 54.91 202 ALA A C 1
ATOM 1406 O O . ALA A 1 202 ? 13.844 -27.010 -6.744 1.00 54.91 202 ALA A O 1
ATOM 1407 N N . ASP A 1 203 ? 15.048 -26.376 -4.943 1.00 70.06 203 ASP A N 1
ATOM 1408 C CA . ASP A 1 203 ? 14.014 -26.250 -3.930 1.00 70.06 203 ASP A CA 1
ATOM 1409 C C . ASP A 1 203 ? 13.834 -24.789 -3.460 1.00 70.06 203 ASP A C 1
ATOM 1411 O O . ASP A 1 203 ? 13.232 -24.571 -2.406 1.00 70.06 203 ASP A O 1
ATOM 1415 N N . CYS A 1 204 ? 14.395 -23.798 -4.171 1.00 77.62 204 CYS A N 1
ATOM 1416 C CA . CYS A 1 204 ? 14.265 -22.389 -3.787 1.00 77.62 204 CYS A CA 1
ATOM 1417 C C . CYS A 1 204 ? 12.827 -21.902 -3.956 1.00 77.62 204 CYS A C 1
ATOM 1419 O O . CYS A 1 204 ? 12.126 -22.271 -4.905 1.00 77.62 204 CYS A O 1
ATOM 1421 N N . GLY A 1 205 ? 12.382 -21.125 -2.972 1.00 83.81 205 GLY A N 1
ATOM 1422 C CA . GLY A 1 205 ? 11.135 -20.388 -3.051 1.00 83.81 205 GLY A CA 1
ATOM 1423 C C . GLY A 1 205 ? 11.285 -19.211 -4.002 1.00 83.81 205 GLY A C 1
ATOM 1424 O O . GLY A 1 205 ? 12.377 -18.697 -4.189 1.00 83.81 205 GLY A O 1
ATOM 1425 N N . GLY A 1 206 ? 10.189 -18.807 -4.615 1.00 87.88 206 GLY A N 1
ATOM 1426 C CA . GLY A 1 206 ? 10.154 -17.684 -5.529 1.00 87.88 206 GLY A CA 1
ATOM 1427 C C . GLY A 1 206 ? 8.907 -16.846 -5.325 1.00 87.88 206 GLY A C 1
ATOM 1428 O O . GLY A 1 206 ? 8.070 -17.123 -4.460 1.00 87.88 206 GLY A O 1
ATOM 1429 N N . ILE A 1 207 ? 8.776 -15.844 -6.178 1.00 89.94 207 ILE A N 1
ATOM 1430 C CA . ILE A 1 207 ? 7.623 -14.964 -6.262 1.00 89.94 207 ILE A CA 1
ATOM 1431 C C . ILE A 1 207 ? 6.986 -15.052 -7.649 1.00 89.94 207 ILE A C 1
ATOM 1433 O O . ILE A 1 207 ? 7.669 -15.169 -8.669 1.00 89.94 207 ILE A O 1
ATOM 1437 N N . CYS A 1 208 ? 5.661 -14.999 -7.691 1.00 88.62 208 CYS A N 1
ATOM 1438 C CA . CYS A 1 208 ? 4.911 -14.934 -8.935 1.00 88.62 208 CYS A CA 1
ATOM 1439 C C . CYS A 1 208 ? 4.953 -13.521 -9.507 1.00 88.62 208 CYS A C 1
ATOM 1441 O O . CYS A 1 208 ? 4.514 -12.572 -8.856 1.00 88.62 208 CYS A O 1
ATOM 1443 N N . VAL A 1 209 ? 5.439 -13.391 -10.738 1.00 87.69 209 VAL A N 1
ATOM 1444 C CA . VAL A 1 209 ? 5.525 -12.115 -11.456 1.00 87.69 209 VAL A CA 1
ATOM 1445 C C . VAL A 1 209 ? 4.866 -12.214 -12.822 1.00 87.69 209 VAL A C 1
ATOM 1447 O O . VAL A 1 209 ? 4.728 -13.299 -13.388 1.00 87.69 209 VAL A O 1
ATOM 1450 N N . GLU A 1 210 ? 4.452 -11.075 -13.368 1.00 85.38 210 GLU A N 1
ATOM 1451 C CA . GLU A 1 210 ? 4.010 -11.027 -14.758 1.00 85.38 210 GLU A CA 1
ATOM 1452 C C . GLU A 1 210 ? 5.204 -11.312 -15.687 1.00 85.38 210 GLU A C 1
ATOM 1454 O O . GLU A 1 210 ? 6.282 -10.738 -15.489 1.00 85.38 210 GLU A O 1
ATOM 1459 N N . PRO A 1 211 ? 5.044 -12.183 -16.701 1.00 75.88 211 PRO A N 1
ATOM 1460 C CA . PRO A 1 211 ? 6.095 -12.444 -17.671 1.00 75.88 211 PRO A CA 1
ATOM 1461 C C . PRO A 1 211 ? 6.470 -11.144 -18.377 1.00 75.88 211 PRO A C 1
ATOM 1463 O O . PRO A 1 211 ? 5.613 -10.419 -18.895 1.00 75.88 211 PRO A O 1
ATOM 1466 N N . LYS A 1 212 ? 7.772 -10.849 -18.422 1.00 67.38 212 LYS A N 1
ATOM 1467 C CA . LYS A 1 212 ? 8.268 -9.680 -19.144 1.00 67.38 212 LYS A CA 1
ATOM 1468 C C . LYS A 1 212 ? 7.908 -9.840 -20.627 1.00 67.38 212 LYS A C 1
ATOM 1470 O O . LYS A 1 212 ? 8.259 -10.864 -21.212 1.00 67.38 212 LYS A O 1
ATOM 1475 N N . PRO A 1 213 ? 7.247 -8.855 -21.261 1.00 67.25 213 PRO A N 1
ATOM 1476 C CA . PRO A 1 213 ? 6.946 -8.943 -22.681 1.00 67.25 213 PRO A CA 1
ATOM 1477 C C . PRO A 1 213 ? 8.255 -9.022 -23.473 1.00 67.25 213 PRO A C 1
ATOM 1479 O O . PRO A 1 213 ? 9.122 -8.154 -23.341 1.00 67.25 213 PRO A O 1
ATOM 1482 N N . GLU A 1 214 ? 8.402 -10.072 -24.280 1.00 69.94 214 GLU A N 1
ATOM 1483 C CA . GLU A 1 214 ? 9.536 -10.198 -25.192 1.00 69.94 214 GLU A CA 1
ATOM 1484 C C . GLU A 1 214 ? 9.477 -9.070 -26.236 1.00 69.94 214 GLU A C 1
ATOM 1486 O O . GLU A 1 214 ? 8.400 -8.788 -26.783 1.00 69.94 214 GLU A O 1
ATOM 1491 N N . PRO A 1 215 ? 10.604 -8.389 -26.513 1.00 76.50 215 PRO A N 1
ATOM 1492 C CA . PRO A 1 215 ? 10.634 -7.355 -27.533 1.00 76.50 215 PRO A CA 1
ATOM 1493 C C . PRO A 1 215 ? 10.305 -7.967 -28.906 1.00 76.50 215 PRO A C 1
ATOM 1495 O O . PRO A 1 215 ? 10.755 -9.075 -29.209 1.00 76.50 215 PRO A O 1
ATOM 1498 N N . PRO A 1 216 ? 9.532 -7.274 -29.764 1.00 84.50 216 PRO A N 1
ATOM 1499 C CA . PRO A 1 216 ? 9.233 -7.765 -31.103 1.00 84.50 216 PRO A CA 1
ATOM 1500 C C . PRO A 1 216 ? 10.507 -8.057 -31.898 1.00 84.50 216 PRO A C 1
ATOM 1502 O O . PRO A 1 216 ? 11.457 -7.280 -31.861 1.00 84.50 216 PRO A O 1
ATOM 1505 N N . PHE A 1 217 ? 10.503 -9.148 -32.659 1.00 86.06 217 PHE A N 1
ATOM 1506 C CA . PHE A 1 217 ? 11.586 -9.466 -33.584 1.00 86.06 217 PHE A CA 1
ATOM 1507 C C . PHE A 1 217 ? 11.597 -8.505 -34.781 1.00 86.06 217 PHE A C 1
ATOM 1509 O O . PHE A 1 217 ? 10.543 -8.189 -35.342 1.00 86.06 217 PHE A O 1
ATOM 1516 N N . CYS A 1 218 ? 12.788 -8.121 -35.227 1.00 88.12 218 CYS A N 1
ATOM 1517 C CA . CYS A 1 218 ? 13.016 -7.316 -36.422 1.00 88.12 218 CYS A CA 1
ATOM 1518 C C . CYS A 1 218 ? 14.205 -7.832 -37.240 1.00 88.12 218 CYS A C 1
ATOM 1520 O O . CYS A 1 218 ? 14.916 -8.747 -36.836 1.00 88.12 218 CYS A O 1
ATOM 1522 N N . GLY A 1 219 ? 14.411 -7.277 -38.433 1.00 87.06 219 GLY A N 1
ATOM 1523 C CA . GLY A 1 219 ? 15.503 -7.676 -39.316 1.00 87.06 219 GLY A CA 1
ATOM 1524 C C . GLY A 1 219 ? 15.298 -9.070 -39.915 1.00 87.06 219 GLY A C 1
ATOM 1525 O O . GLY A 1 219 ? 14.208 -9.419 -40.386 1.00 87.06 219 GLY A O 1
ATOM 1526 N N . GLY A 1 220 ? 16.366 -9.862 -39.950 1.00 82.25 220 GLY A N 1
ATOM 1527 C CA . GLY A 1 220 ? 16.391 -11.169 -40.595 1.00 82.25 220 GLY A CA 1
ATOM 1528 C C . GLY A 1 220 ? 16.418 -11.086 -42.128 1.00 82.25 220 GLY A C 1
ATOM 1529 O O . GLY A 1 220 ? 16.299 -10.014 -42.720 1.00 82.25 220 GLY A O 1
ATOM 1530 N N . PHE A 1 221 ? 16.441 -12.243 -42.800 1.00 77.62 221 PHE A N 1
ATOM 1531 C CA . PHE A 1 221 ? 16.323 -12.338 -44.272 1.00 77.62 221 PHE A CA 1
ATOM 1532 C C . PHE A 1 221 ? 15.052 -11.677 -44.844 1.00 77.62 221 PHE A C 1
ATOM 1534 O O . PHE A 1 221 ? 14.965 -11.388 -46.039 1.00 77.62 221 PHE A O 1
ATOM 1541 N N . ALA A 1 222 ? 14.023 -11.520 -44.005 1.00 82.00 222 ALA A N 1
ATOM 1542 C CA . ALA A 1 222 ? 12.741 -10.931 -44.362 1.00 82.00 222 ALA A CA 1
ATOM 1543 C C . ALA A 1 222 ? 12.702 -9.405 -44.164 1.00 82.00 222 ALA A C 1
ATOM 1545 O O . ALA A 1 222 ? 11.750 -8.786 -44.635 1.00 82.00 222 ALA A O 1
ATOM 1546 N N . GLY A 1 223 ? 13.705 -8.812 -43.500 1.00 82.75 223 GLY A N 1
ATOM 1547 C CA . GLY A 1 223 ? 13.771 -7.375 -43.230 1.00 82.75 223 GLY A CA 1
ATOM 1548 C C . GLY A 1 223 ? 12.563 -6.863 -42.445 1.00 82.75 223 GLY A C 1
ATOM 1549 O O . GLY A 1 223 ? 11.937 -5.892 -42.860 1.00 82.75 223 GLY A O 1
ATOM 1550 N N . ILE A 1 224 ? 12.186 -7.556 -41.367 1.00 86.38 224 ILE A N 1
ATOM 1551 C CA . ILE A 1 224 ? 11.007 -7.211 -40.563 1.00 86.38 224 ILE A CA 1
ATOM 1552 C C . ILE A 1 224 ? 11.243 -5.861 -39.877 1.00 86.38 224 ILE A C 1
ATOM 1554 O O . ILE A 1 224 ? 12.206 -5.699 -39.133 1.00 86.38 224 ILE A O 1
ATOM 1558 N N . GLU A 1 225 ? 10.374 -4.887 -40.140 1.00 88.12 225 GLU A N 1
ATOM 1559 C CA . GLU A 1 225 ? 10.458 -3.558 -39.532 1.00 88.12 225 GLU A CA 1
ATOM 1560 C C . GLU A 1 225 ? 9.825 -3.542 -38.138 1.00 88.12 225 GLU A C 1
ATOM 1562 O O . GLU A 1 225 ? 8.852 -4.251 -37.864 1.00 88.12 225 GLU A O 1
ATOM 1567 N N . CYS A 1 226 ? 10.367 -2.694 -37.266 1.00 85.38 226 CYS A N 1
ATOM 1568 C CA . CYS A 1 226 ? 9.798 -2.470 -35.950 1.00 85.38 226 CYS A CA 1
ATOM 1569 C C . CYS A 1 226 ? 8.521 -1.615 -36.004 1.00 85.38 226 CYS A C 1
ATOM 1571 O O . CYS A 1 226 ? 8.387 -0.763 -36.886 1.00 85.38 226 CYS A O 1
ATOM 1573 N N . PRO A 1 227 ? 7.592 -1.798 -35.046 1.00 86.06 227 PRO A N 1
ATOM 1574 C CA . PRO A 1 227 ? 6.496 -0.862 -34.811 1.00 86.06 227 PRO A CA 1
ATOM 1575 C C . PRO A 1 227 ? 6.978 0.584 -34.605 1.00 86.06 227 PRO A C 1
ATOM 1577 O O . PRO A 1 227 ? 8.108 0.816 -34.172 1.00 86.06 227 PRO A O 1
ATOM 1580 N N . ASP A 1 228 ? 6.096 1.554 -34.872 1.00 81.19 228 ASP A N 1
ATOM 1581 C CA . ASP A 1 228 ? 6.403 2.984 -34.758 1.00 81.19 228 ASP A CA 1
ATOM 1582 C C . ASP A 1 228 ? 7.025 3.340 -33.393 1.00 81.19 228 ASP A C 1
ATOM 1584 O O . ASP A 1 228 ? 6.459 3.047 -32.339 1.00 81.19 228 ASP A O 1
ATOM 1588 N N . GLY A 1 229 ? 8.176 4.023 -33.421 1.00 75.38 229 GLY A N 1
ATOM 1589 C CA . GLY A 1 229 ? 8.889 4.489 -32.223 1.00 75.38 229 GLY A CA 1
ATOM 1590 C C . GLY A 1 229 ? 9.928 3.518 -31.654 1.00 75.38 229 GLY A C 1
ATOM 1591 O O . GLY A 1 229 ? 10.555 3.842 -30.645 1.00 75.38 229 GLY A O 1
ATOM 1592 N N . LEU A 1 230 ? 10.136 2.364 -32.292 1.00 82.19 230 LEU A N 1
ATOM 1593 C CA . LEU A 1 230 ? 11.154 1.389 -31.909 1.00 82.19 230 LEU A CA 1
ATOM 1594 C C . LEU A 1 230 ? 12.268 1.310 -32.964 1.00 82.19 230 LEU A C 1
ATOM 1596 O O . LEU A 1 230 ? 12.025 1.476 -34.160 1.00 82.19 230 LEU A O 1
ATOM 1600 N N . GLU A 1 231 ? 13.489 1.040 -32.515 1.00 85.56 231 GLU A N 1
ATOM 1601 C CA . GLU A 1 231 ? 14.660 0.809 -33.360 1.00 85.56 231 GLU A CA 1
ATOM 1602 C C . GLU A 1 231 ? 15.036 -0.672 -33.335 1.00 85.56 231 GLU A C 1
ATOM 1604 O O . GLU A 1 231 ? 14.952 -1.333 -32.298 1.00 85.56 231 GLU A O 1
ATOM 1609 N N . CYS A 1 232 ? 15.424 -1.197 -34.497 1.00 85.69 232 CYS A N 1
ATOM 1610 C CA . CYS A 1 232 ? 15.890 -2.568 -34.607 1.00 85.69 232 CYS A CA 1
ATOM 1611 C C . CYS A 1 232 ? 17.368 -2.637 -34.230 1.00 85.69 232 CYS A C 1
ATOM 1613 O O . CYS A 1 232 ? 18.204 -2.078 -34.942 1.00 85.69 232 CYS A O 1
ATOM 1615 N N . VAL A 1 233 ? 17.678 -3.334 -33.141 1.00 85.94 233 VAL A N 1
ATOM 1616 C CA . VAL A 1 233 ? 19.055 -3.595 -32.707 1.00 85.94 233 VAL A CA 1
ATOM 1617 C C . VAL A 1 233 ? 19.349 -5.086 -32.770 1.00 85.94 233 VAL A C 1
ATOM 1619 O O . VAL A 1 233 ? 18.442 -5.907 -32.659 1.00 85.94 233 VAL A O 1
ATOM 1622 N N . ASP A 1 234 ? 20.617 -5.425 -32.974 1.00 82.44 234 ASP A N 1
ATOM 1623 C CA . ASP A 1 234 ? 21.092 -6.808 -32.996 1.00 82.44 234 ASP A CA 1
ATOM 1624 C C . ASP A 1 234 ? 20.755 -7.531 -31.685 1.00 82.44 234 ASP A C 1
ATOM 1626 O O . ASP A 1 234 ? 20.867 -6.935 -30.608 1.00 82.44 234 ASP A O 1
ATOM 1630 N N . ASP A 1 235 ? 20.320 -8.790 -31.766 1.00 79.56 235 ASP A N 1
ATOM 1631 C CA . ASP A 1 235 ? 20.046 -9.585 -30.569 1.00 79.56 235 ASP A CA 1
ATOM 1632 C C . ASP A 1 235 ? 21.380 -10.082 -29.981 1.00 79.56 235 ASP A C 1
ATOM 1634 O O . ASP A 1 235 ? 21.994 -10.998 -30.530 1.00 79.56 235 ASP A O 1
ATOM 1638 N N . PRO A 1 236 ? 21.836 -9.565 -28.821 1.00 72.38 236 PRO A N 1
ATOM 1639 C CA . PRO A 1 236 ? 23.139 -9.929 -28.263 1.00 72.38 236 PRO A CA 1
ATOM 1640 C C . PRO A 1 236 ? 23.224 -11.403 -27.833 1.00 72.38 236 PRO A C 1
ATOM 1642 O O . PRO A 1 236 ? 24.291 -11.868 -27.422 1.00 72.38 236 PRO A O 1
ATOM 1645 N N . THR A 1 237 ? 22.106 -12.133 -27.866 1.00 75.25 237 THR A N 1
ATOM 1646 C CA . THR A 1 237 ? 22.012 -13.535 -27.466 1.00 75.25 237 THR A CA 1
ATOM 1647 C C . THR A 1 237 ? 22.048 -14.517 -28.638 1.00 75.25 237 THR A C 1
ATOM 1649 O O . THR A 1 237 ? 22.278 -15.707 -28.404 1.00 75.25 237 THR A O 1
ATOM 1652 N N . ASP A 1 238 ? 21.876 -14.061 -29.885 1.00 68.94 238 ASP A N 1
ATOM 1653 C CA . ASP A 1 238 ? 21.686 -14.952 -31.039 1.00 68.94 238 ASP A CA 1
ATOM 1654 C C . ASP A 1 238 ? 23.000 -15.356 -31.745 1.00 68.94 238 ASP A C 1
ATOM 1656 O O . ASP A 1 238 ? 23.028 -16.286 -32.560 1.00 68.94 238 ASP A O 1
ATOM 1660 N N . GLY A 1 239 ? 24.118 -14.724 -31.368 1.00 72.50 239 GLY A N 1
ATOM 1661 C CA . GLY A 1 239 ? 25.455 -15.007 -31.895 1.00 72.50 239 GLY A CA 1
ATOM 1662 C C . GLY A 1 239 ? 25.624 -14.683 -33.384 1.00 72.50 239 GLY A C 1
ATOM 1663 O O . GLY A 1 239 ? 26.647 -15.061 -33.968 1.00 72.50 239 GLY A O 1
ATOM 1664 N N . CYS A 1 240 ? 24.637 -14.025 -33.996 1.00 74.00 240 CYS A N 1
ATOM 1665 C CA . CYS A 1 240 ? 24.715 -13.412 -35.310 1.00 74.00 240 CYS A CA 1
ATOM 1666 C C . CYS A 1 240 ? 25.388 -12.049 -35.132 1.00 74.00 240 CYS A C 1
ATOM 1668 O O . CYS A 1 240 ? 24.984 -11.273 -34.288 1.00 74.00 240 CYS A O 1
ATOM 1670 N N . ASP A 1 241 ? 26.461 -11.774 -35.872 1.00 67.50 241 ASP A N 1
ATOM 1671 C CA . ASP A 1 241 ? 27.153 -10.480 -35.812 1.00 67.50 241 ASP A CA 1
ATOM 1672 C C . ASP A 1 241 ? 26.927 -9.755 -37.151 1.00 67.50 241 ASP A C 1
ATOM 1674 O O . ASP A 1 241 ? 27.489 -10.184 -38.171 1.00 67.50 241 ASP A O 1
ATOM 1678 N N . PRO A 1 242 ? 26.137 -8.667 -37.193 1.00 66.00 242 PRO A N 1
ATOM 1679 C CA . PRO A 1 242 ? 25.887 -7.901 -38.411 1.00 66.00 242 PRO A CA 1
ATOM 1680 C C . PRO A 1 242 ? 27.160 -7.297 -39.026 1.00 66.00 242 PRO A C 1
ATOM 1682 O O . PRO A 1 242 ? 27.219 -7.100 -40.244 1.00 66.00 242 PRO A O 1
ATOM 1685 N N . GLU A 1 243 ? 28.197 -7.026 -38.223 1.00 63.25 243 GLU A N 1
ATOM 1686 C CA . GLU A 1 243 ? 29.471 -6.453 -38.673 1.00 63.25 243 GLU A CA 1
ATOM 1687 C C . GLU A 1 243 ? 30.403 -7.504 -39.301 1.00 63.25 243 GLU A C 1
ATOM 1689 O O . GLU A 1 243 ? 31.196 -7.178 -40.192 1.00 63.25 243 GLU A O 1
ATOM 1694 N N . HIS A 1 244 ? 30.286 -8.776 -38.901 1.00 52.66 244 HIS A N 1
ATOM 1695 C CA . HIS A 1 244 ? 31.169 -9.860 -39.358 1.00 52.66 244 HIS A CA 1
ATOM 1696 C C . HIS A 1 244 ? 30.453 -11.044 -40.036 1.00 52.66 244 HIS A C 1
ATOM 1698 O O . HIS A 1 244 ? 31.116 -12.025 -40.394 1.00 52.66 244 HIS A O 1
ATOM 1704 N N . GLY A 1 245 ? 29.136 -10.967 -40.272 1.00 48.31 245 GLY A N 1
ATOM 1705 C CA . GLY A 1 245 ? 28.336 -12.160 -40.564 1.00 48.31 245 GLY A CA 1
ATOM 1706 C C . GLY A 1 245 ? 26.982 -11.999 -41.268 1.00 48.31 245 GLY A C 1
ATOM 1707 O O . GLY A 1 245 ? 26.189 -12.924 -41.177 1.00 48.31 245 GLY A O 1
ATOM 1708 N N . GLY A 1 246 ? 26.738 -10.943 -42.056 1.00 51.88 246 GLY A N 1
ATOM 1709 C CA . GLY A 1 246 ? 25.689 -10.927 -43.099 1.00 51.88 246 GLY A CA 1
ATOM 1710 C C . GLY A 1 246 ? 24.465 -10.039 -42.828 1.00 51.88 246 GLY A C 1
ATOM 1711 O O . GLY A 1 246 ? 24.012 -9.893 -41.705 1.00 51.88 246 GLY A O 1
ATOM 1712 N N . ALA A 1 247 ? 23.897 -9.469 -43.899 1.00 55.16 247 ALA A N 1
ATOM 1713 C CA . ALA A 1 247 ? 22.776 -8.512 -43.880 1.00 55.16 247 ALA A CA 1
ATOM 1714 C C . ALA A 1 247 ? 21.403 -9.110 -43.488 1.00 55.16 247 ALA A C 1
ATOM 1716 O O . ALA A 1 247 ? 20.395 -8.412 -43.560 1.00 55.16 247 ALA A O 1
ATOM 1717 N N . ASP A 1 248 ? 21.375 -10.391 -43.113 1.00 68.69 248 ASP A N 1
ATOM 1718 C CA . ASP A 1 248 ? 20.175 -11.180 -42.822 1.00 68.69 248 ASP A CA 1
ATOM 1719 C C . ASP A 1 248 ? 20.065 -11.544 -41.323 1.00 68.69 248 ASP A C 1
ATOM 1721 O O . ASP A 1 248 ? 19.291 -12.442 -40.985 1.00 68.69 248 ASP A O 1
ATOM 1725 N N . CYS A 1 249 ? 20.850 -10.915 -40.434 1.00 75.06 249 CYS A N 1
ATOM 1726 C CA . CYS A 1 249 ? 20.759 -11.147 -38.986 1.00 75.06 249 CYS A CA 1
ATOM 1727 C C . CYS A 1 249 ? 19.436 -10.611 -38.427 1.00 75.06 249 CYS A C 1
ATOM 1729 O O . CYS A 1 249 ? 18.939 -9.558 -38.842 1.00 75.06 249 CYS A O 1
ATOM 1731 N N . GLY A 1 250 ? 18.837 -11.399 -37.536 1.00 80.44 250 GLY A N 1
ATOM 1732 C CA . GLY A 1 250 ? 17.669 -10.997 -36.769 1.00 80.44 250 GLY A CA 1
ATOM 1733 C C . GLY A 1 250 ? 18.050 -10.012 -35.674 1.00 80.44 250 GLY A C 1
ATOM 1734 O O . GLY A 1 250 ? 19.213 -9.894 -35.318 1.00 80.44 250 GLY A O 1
ATOM 1735 N N . GLY A 1 251 ? 17.068 -9.291 -35.163 1.00 86.25 251 GLY A N 1
ATOM 1736 C CA . GLY A 1 251 ? 17.251 -8.344 -34.079 1.00 86.25 251 GLY A CA 1
ATOM 1737 C C . GLY A 1 251 ? 15.997 -8.222 -33.231 1.00 86.25 251 GLY A C 1
ATOM 1738 O O . GLY A 1 251 ? 14.968 -8.854 -33.498 1.00 86.25 251 GLY A O 1
ATOM 1739 N N . ILE A 1 252 ? 16.078 -7.364 -32.225 1.00 87.94 252 ILE A N 1
ATOM 1740 C CA . ILE A 1 252 ? 14.986 -7.034 -31.317 1.00 87.94 252 ILE A CA 1
ATOM 1741 C C . ILE A 1 252 ? 14.626 -5.551 -31.432 1.00 87.94 252 ILE A C 1
ATOM 1743 O O . ILE A 1 252 ? 15.484 -4.679 -31.564 1.00 87.94 252 ILE A O 1
ATOM 1747 N N . CYS A 1 253 ? 13.332 -5.257 -31.378 1.00 87.19 253 CYS A N 1
ATOM 1748 C CA . CYS A 1 253 ? 12.822 -3.895 -31.358 1.00 87.19 253 CYS A CA 1
ATOM 1749 C C . CYS A 1 253 ? 12.932 -3.318 -29.953 1.00 87.19 253 CYS A C 1
ATOM 1751 O O . CYS A 1 253 ? 12.228 -3.752 -29.038 1.00 87.19 253 CYS A O 1
ATOM 1753 N N . VAL A 1 254 ? 13.773 -2.305 -29.794 1.00 85.25 254 VAL A N 1
ATOM 1754 C CA . VAL A 1 254 ? 13.944 -1.577 -28.536 1.00 85.25 254 VAL A CA 1
ATOM 1755 C C . VAL A 1 254 ? 13.413 -0.161 -28.674 1.00 85.25 254 VAL A C 1
ATOM 1757 O O . VAL A 1 254 ? 13.310 0.375 -29.776 1.00 85.25 254 VAL A O 1
ATOM 1760 N N . ILE A 1 255 ? 13.046 0.460 -27.555 1.00 78.94 255 ILE A N 1
ATOM 1761 C CA . ILE A 1 255 ? 12.730 1.889 -27.559 1.00 78.94 255 ILE A CA 1
ATOM 1762 C C . ILE A 1 255 ? 14.005 2.604 -27.985 1.00 78.94 255 ILE A C 1
ATOM 1764 O O . ILE A 1 255 ? 15.047 2.393 -27.366 1.00 78.94 255 ILE A O 1
ATOM 1768 N N . ALA A 1 256 ? 13.923 3.422 -29.036 1.00 64.44 256 ALA A N 1
ATOM 1769 C CA . ALA A 1 256 ? 15.026 4.294 -29.398 1.00 64.44 256 ALA A CA 1
ATOM 1770 C C . ALA A 1 256 ? 15.294 5.187 -28.184 1.00 64.44 256 ALA A C 1
ATOM 1772 O O . ALA A 1 256 ? 14.480 6.064 -27.868 1.00 64.44 256 ALA A O 1
ATOM 1773 N N . GLU A 1 257 ? 16.374 4.916 -27.446 1.00 59.88 257 GLU A N 1
ATOM 1774 C CA . GLU A 1 257 ? 16.740 5.783 -26.338 1.00 59.88 257 GLU A CA 1
ATOM 1775 C C . GLU A 1 257 ? 16.865 7.194 -26.912 1.00 59.88 257 GLU A C 1
ATOM 1777 O O . GLU A 1 257 ? 17.445 7.363 -27.992 1.00 59.88 257 GLU A O 1
ATOM 1782 N N . PRO A 1 258 ? 16.278 8.219 -26.270 1.00 55.38 258 PRO A N 1
ATOM 1783 C CA . PRO A 1 258 ? 16.469 9.577 -26.731 1.00 55.38 258 PRO A CA 1
ATOM 1784 C C . PRO A 1 258 ? 17.965 9.838 -26.640 1.00 55.38 258 PRO A C 1
ATOM 1786 O O . PRO A 1 258 ? 18.488 10.030 -25.547 1.00 55.38 258 PRO A O 1
ATOM 1789 N N . THR A 1 259 ? 18.660 9.788 -27.777 1.00 57.75 259 THR A N 1
ATOM 1790 C CA . THR A 1 259 ? 20.097 10.013 -27.830 1.00 57.75 259 THR A CA 1
ATOM 1791 C C . THR A 1 259 ? 20.326 11.404 -27.270 1.00 57.75 259 THR A C 1
ATOM 1793 O O . THR A 1 259 ? 20.008 12.398 -27.934 1.00 57.75 259 THR A O 1
ATOM 1796 N N . SER A 1 260 ? 20.787 11.473 -26.021 1.00 67.25 260 SER A N 1
ATOM 1797 C CA . SER A 1 260 ? 21.148 12.717 -25.361 1.00 67.25 260 SER A CA 1
ATOM 1798 C C . SER A 1 260 ? 22.100 13.445 -26.304 1.00 67.25 260 SER A C 1
ATOM 1800 O O . SER A 1 260 ? 23.149 12.889 -26.636 1.00 67.25 260 SER A O 1
ATOM 1802 N N . PRO A 1 261 ? 21.726 14.626 -26.832 1.00 77.06 261 PRO A N 1
ATOM 1803 C CA . PRO A 1 261 ? 22.537 15.293 -27.837 1.00 77.06 261 PRO A CA 1
ATOM 1804 C C . PRO A 1 261 ? 23.967 15.467 -27.332 1.00 77.06 261 PRO A C 1
ATOM 1806 O O . PRO A 1 261 ? 24.169 15.845 -26.180 1.00 77.06 261 PRO A O 1
ATOM 1809 N N . ALA A 1 262 ? 24.958 15.212 -28.181 1.00 81.38 262 ALA A N 1
ATOM 1810 C CA . ALA A 1 262 ? 26.337 15.506 -27.823 1.00 81.38 262 ALA A CA 1
ATOM 1811 C C . ALA A 1 262 ? 26.540 17.026 -27.691 1.00 81.38 262 ALA A C 1
ATOM 1813 O O . ALA A 1 262 ? 25.977 17.824 -28.452 1.00 81.38 262 ALA A O 1
ATOM 1814 N N . CYS A 1 263 ? 27.379 17.419 -26.746 1.00 82.06 263 CYS A N 1
ATOM 1815 C CA . CYS A 1 263 ? 27.771 18.794 -26.475 1.00 82.06 263 CYS A CA 1
ATOM 1816 C C . CYS A 1 263 ? 29.286 18.900 -26.276 1.00 82.06 263 CYS A C 1
ATOM 1818 O O . CYS A 1 263 ? 29.995 17.901 -26.248 1.00 82.06 263 CYS A O 1
ATOM 1820 N N . GLY A 1 264 ? 29.815 20.119 -26.198 1.00 81.50 264 GLY A N 1
ATOM 1821 C CA . GLY A 1 264 ? 31.251 20.345 -26.031 1.00 81.50 264 GLY A CA 1
ATOM 1822 C C . GLY A 1 264 ? 32.073 20.036 -27.291 1.00 81.50 264 GLY A C 1
ATOM 1823 O O . GLY A 1 264 ? 31.679 20.385 -28.410 1.00 81.50 264 GLY A O 1
ATOM 1824 N N . GLY A 1 265 ? 33.251 19.447 -27.093 1.00 72.06 265 GLY A N 1
ATOM 1825 C CA . GLY A 1 265 ? 34.269 19.159 -28.106 1.00 72.06 265 GLY A CA 1
ATOM 1826 C C . GLY A 1 265 ? 34.946 20.416 -28.656 1.00 72.06 265 GLY A C 1
ATOM 1827 O O . GLY A 1 265 ? 34.593 21.531 -28.292 1.00 72.06 265 GLY A O 1
ATOM 1828 N N . ILE A 1 266 ? 35.876 20.256 -29.608 1.00 68.25 266 ILE A N 1
ATOM 1829 C CA . ILE A 1 266 ? 36.630 21.365 -30.245 1.00 68.25 266 ILE A CA 1
ATOM 1830 C C . ILE A 1 266 ? 35.744 22.486 -30.828 1.00 68.25 266 ILE A C 1
ATOM 1832 O O . ILE A 1 266 ? 36.196 23.616 -31.020 1.00 68.25 266 ILE A O 1
ATOM 1836 N N . THR A 1 267 ? 34.485 22.176 -31.143 1.00 72.38 267 THR A N 1
ATOM 1837 C CA . THR A 1 267 ? 33.496 23.116 -31.682 1.00 72.38 267 THR A CA 1
ATOM 1838 C C . THR A 1 267 ? 32.660 23.817 -30.611 1.00 72.38 267 THR A C 1
ATOM 1840 O O . THR A 1 267 ? 31.876 24.694 -30.967 1.00 72.38 267 THR A O 1
ATOM 1843 N N . ALA A 1 268 ? 32.822 23.460 -29.331 1.00 75.38 268 ALA A N 1
ATOM 1844 C CA . ALA A 1 268 ? 32.052 23.960 -28.194 1.00 75.38 268 ALA A CA 1
ATOM 1845 C C . ALA A 1 268 ? 30.535 23.915 -28.449 1.00 75.38 268 ALA A C 1
ATOM 1847 O O . ALA A 1 268 ? 29.838 24.930 -28.363 1.00 75.38 268 ALA A O 1
ATOM 1848 N N . GLN A 1 269 ? 30.029 22.738 -28.823 1.00 84.00 269 GLN A N 1
ATOM 1849 C CA . GLN A 1 269 ? 28.632 22.561 -29.198 1.00 84.00 269 GLN A CA 1
ATOM 1850 C C . GLN A 1 269 ? 27.709 22.733 -27.974 1.00 84.00 269 GLN A C 1
ATOM 1852 O O . GLN A 1 269 ? 27.872 22.011 -26.991 1.00 84.00 269 GLN A O 1
ATOM 1857 N N . PRO A 1 270 ? 26.757 23.686 -27.987 1.00 82.88 270 PRO A N 1
ATOM 1858 C CA . PRO A 1 270 ? 25.859 23.904 -26.858 1.00 82.88 270 PRO A CA 1
ATOM 1859 C C . PRO A 1 270 ? 24.696 22.905 -26.850 1.00 82.88 270 PRO A C 1
ATOM 1861 O O . PRO A 1 270 ? 24.257 22.440 -27.903 1.00 82.88 270 PRO A O 1
ATOM 1864 N N . CYS A 1 271 ? 24.149 22.647 -25.662 1.00 84.38 271 CYS A N 1
ATOM 1865 C CA . CYS A 1 271 ? 22.929 21.864 -25.510 1.00 84.38 271 CYS A CA 1
ATOM 1866 C C . CYS A 1 271 ? 21.662 22.648 -25.901 1.00 84.38 271 CYS A C 1
ATOM 1868 O O . CYS A 1 271 ? 21.629 23.875 -25.753 1.00 84.38 271 CYS A O 1
ATOM 1870 N N . PRO A 1 272 ? 20.604 21.955 -26.369 1.00 83.75 272 PRO A N 1
ATOM 1871 C CA . PRO A 1 272 ? 19.262 22.522 -26.496 1.00 83.75 272 PRO A CA 1
ATOM 1872 C C . PRO A 1 272 ? 18.734 23.119 -25.181 1.00 83.75 272 PRO A C 1
ATOM 1874 O O . PRO A 1 272 ? 19.192 22.779 -24.091 1.00 83.75 272 PRO A O 1
ATOM 1877 N N . GLU A 1 273 ? 17.748 24.012 -25.287 1.00 81.38 273 GLU A N 1
ATOM 1878 C CA . GLU A 1 273 ? 17.178 24.727 -24.141 1.00 81.38 273 GLU A CA 1
ATOM 1879 C C . GLU A 1 273 ? 16.618 23.755 -23.081 1.00 81.38 273 GLU A C 1
ATOM 1881 O O . GLU A 1 273 ? 15.851 22.849 -23.402 1.00 81.38 273 GLU A O 1
ATOM 1886 N N . GLY A 1 274 ? 17.020 23.942 -21.818 1.00 78.12 274 GLY A N 1
ATOM 1887 C CA . GLY A 1 274 ? 16.619 23.087 -20.690 1.00 78.12 274 GLY A CA 1
ATOM 1888 C C . GLY A 1 274 ? 17.543 21.898 -20.396 1.00 78.12 274 GLY A C 1
ATOM 1889 O O . GLY A 1 274 ? 17.266 21.147 -19.463 1.00 78.12 274 GLY A O 1
ATOM 1890 N N . LEU A 1 275 ? 18.636 21.735 -21.147 1.00 84.19 275 LEU A N 1
ATOM 1891 C CA . LEU A 1 275 ? 19.635 20.687 -20.929 1.00 84.19 275 LEU A CA 1
ATOM 1892 C C . LEU A 1 275 ? 20.988 21.288 -20.522 1.00 84.19 275 LEU A C 1
ATOM 1894 O O . LEU A 1 275 ? 21.346 22.388 -20.952 1.00 84.19 275 LEU A O 1
ATOM 1898 N N . GLU A 1 276 ? 21.751 20.559 -19.712 1.00 85.62 276 GLU A N 1
ATOM 1899 C CA . GLU A 1 276 ? 23.124 20.900 -19.341 1.00 85.62 276 GLU A CA 1
ATOM 1900 C C . GLU A 1 276 ? 24.124 19.903 -19.919 1.00 85.62 276 GLU A C 1
ATOM 1902 O O . GLU A 1 276 ? 23.834 18.719 -20.068 1.00 85.62 276 GLU A O 1
ATOM 1907 N N . CYS A 1 277 ? 25.298 20.410 -20.291 1.00 83.38 277 CYS A N 1
ATOM 1908 C CA . CYS A 1 277 ? 26.360 19.583 -20.841 1.00 83.38 277 CYS A CA 1
ATOM 1909 C C . CYS A 1 277 ? 27.161 18.961 -19.700 1.00 83.38 277 CYS A C 1
ATOM 1911 O O . CYS A 1 277 ? 27.762 19.700 -18.915 1.00 83.38 277 CYS A O 1
ATOM 1913 N N . VAL A 1 278 ? 27.167 17.634 -19.626 1.00 84.19 278 VAL A N 1
ATOM 1914 C CA . VAL A 1 278 ? 27.955 16.860 -18.664 1.00 84.19 278 VAL A CA 1
ATOM 1915 C C . VAL A 1 278 ? 28.994 16.042 -19.423 1.00 84.19 278 VAL A C 1
ATOM 1917 O O . VAL A 1 278 ? 28.743 15.609 -20.544 1.00 84.19 278 VAL A O 1
ATOM 1920 N N . ASP A 1 279 ? 30.169 15.890 -18.821 1.00 77.00 279 ASP A N 1
ATOM 1921 C CA . ASP A 1 279 ? 31.281 15.101 -19.354 1.00 77.00 279 ASP A CA 1
ATOM 1922 C C . ASP A 1 279 ? 30.855 13.652 -19.640 1.00 77.00 279 ASP A C 1
ATOM 1924 O O . ASP A 1 279 ? 30.067 13.083 -18.877 1.00 77.00 279 ASP A O 1
ATOM 1928 N N . ASP A 1 280 ? 31.328 13.071 -20.744 1.00 70.88 280 ASP A N 1
ATOM 1929 C CA . ASP A 1 280 ? 30.987 11.691 -21.103 1.00 70.88 280 ASP A CA 1
ATOM 1930 C C . ASP A 1 280 ? 31.811 10.707 -20.248 1.00 70.88 280 ASP A C 1
ATOM 1932 O O . ASP A 1 280 ? 33.023 10.597 -20.437 1.00 70.88 280 ASP A O 1
ATOM 1936 N N . PRO A 1 281 ? 31.191 9.931 -19.335 1.00 65.56 281 PRO A N 1
ATOM 1937 C CA . PRO A 1 281 ? 31.918 9.020 -18.449 1.00 65.56 281 PRO A CA 1
ATOM 1938 C C . PRO A 1 281 ? 32.587 7.844 -19.181 1.00 65.56 281 PRO A C 1
ATOM 1940 O O . PRO A 1 281 ? 33.338 7.088 -18.558 1.00 65.56 281 PRO A O 1
ATOM 1943 N N . HIS A 1 282 ? 32.297 7.646 -20.471 1.00 65.50 282 HIS A N 1
ATOM 1944 C CA . HIS A 1 282 ? 32.894 6.602 -21.301 1.00 65.50 282 HIS A CA 1
ATOM 1945 C C . HIS A 1 282 ? 34.133 7.060 -22.074 1.00 65.50 282 HIS A C 1
ATOM 1947 O O . HIS A 1 282 ? 34.781 6.224 -22.716 1.00 65.50 282 HIS A O 1
ATOM 1953 N N . ASP A 1 283 ? 34.492 8.343 -22.010 1.00 64.44 283 ASP A N 1
ATOM 1954 C CA . ASP A 1 283 ? 35.708 8.850 -22.626 1.00 64.44 283 ASP A CA 1
ATOM 1955 C C . ASP A 1 283 ? 36.870 8.986 -21.618 1.00 64.44 283 ASP A C 1
ATOM 1957 O O . ASP A 1 283 ? 36.760 8.714 -20.422 1.00 64.44 283 ASP A O 1
ATOM 1961 N N . THR A 1 284 ? 38.067 9.278 -22.130 1.00 63.28 284 THR A N 1
ATOM 1962 C CA . THR A 1 284 ? 39.281 9.438 -21.309 1.00 63.28 284 THR A CA 1
ATOM 1963 C C . THR A 1 284 ? 39.629 10.910 -21.058 1.00 63.28 284 THR A C 1
ATOM 1965 O O . THR A 1 284 ? 40.779 11.216 -20.731 1.00 63.28 284 THR A O 1
ATOM 1968 N N . CYS A 1 285 ? 38.696 11.828 -21.306 1.00 66.25 285 CYS A N 1
ATOM 1969 C CA . CYS A 1 285 ? 38.894 13.273 -21.358 1.00 66.25 285 CYS A CA 1
ATOM 1970 C C . CYS A 1 285 ? 38.473 13.948 -20.042 1.00 66.25 285 CYS A C 1
ATOM 1972 O O . CYS A 1 285 ? 37.588 14.782 -20.026 1.00 66.25 285 CYS A O 1
ATOM 1974 N N . ASP A 1 286 ? 39.164 13.665 -18.933 1.00 57.72 286 ASP A N 1
ATOM 1975 C CA . ASP A 1 286 ? 38.897 14.323 -17.638 1.00 57.72 286 ASP A CA 1
ATOM 1976 C C . ASP A 1 286 ? 39.742 15.604 -17.469 1.00 57.72 286 ASP A C 1
ATOM 1978 O O . ASP A 1 286 ? 40.939 15.547 -17.139 1.00 57.72 286 ASP A O 1
ATOM 1982 N N . PRO A 1 287 ? 39.161 16.788 -17.738 1.00 52.53 287 PRO A N 1
ATOM 1983 C CA . PRO A 1 287 ? 39.379 17.890 -16.810 1.00 52.53 287 PRO A CA 1
ATOM 1984 C C . PRO A 1 287 ? 38.146 18.775 -16.569 1.00 52.53 287 PRO A C 1
ATOM 1986 O O . PRO A 1 287 ? 37.428 19.188 -17.475 1.00 52.53 287 PRO A O 1
ATOM 1989 N N . ALA A 1 288 ? 38.035 19.252 -15.327 1.00 51.22 288 ALA A N 1
ATOM 1990 C CA . ALA A 1 288 ? 37.004 20.165 -14.825 1.00 51.22 288 ALA A CA 1
ATOM 1991 C C . ALA A 1 288 ? 36.893 21.563 -15.495 1.00 51.22 288 ALA A C 1
ATOM 1993 O O . ALA A 1 288 ? 36.175 22.407 -14.965 1.00 51.22 288 ALA A O 1
ATOM 1994 N N . THR A 1 289 ? 37.565 21.848 -16.616 1.00 49.75 289 THR A N 1
ATOM 1995 C CA . THR A 1 289 ? 37.355 23.058 -17.440 1.00 49.75 289 THR A CA 1
ATOM 1996 C C . THR A 1 289 ? 38.204 23.022 -18.724 1.00 49.75 289 THR A C 1
ATOM 1998 O O . THR A 1 289 ? 39.388 23.359 -18.699 1.00 49.75 289 THR A O 1
ATOM 2001 N N . GLY A 1 290 ? 37.597 22.724 -19.878 1.00 50.91 290 GLY A N 1
ATOM 2002 C CA . GLY A 1 290 ? 38.232 22.875 -21.197 1.00 50.91 290 GLY A CA 1
ATOM 2003 C C . GLY A 1 290 ? 37.228 22.735 -22.344 1.00 50.91 290 GLY A C 1
ATOM 2004 O O . GLY A 1 290 ? 36.402 21.835 -22.332 1.00 50.91 290 GLY A O 1
ATOM 2005 N N . ALA A 1 291 ? 37.257 23.651 -23.318 1.00 52.28 291 ALA A N 1
ATOM 2006 C CA . ALA A 1 291 ? 36.318 23.723 -24.450 1.00 52.28 291 ALA A CA 1
ATOM 2007 C C . ALA A 1 291 ? 36.634 22.716 -25.576 1.00 52.28 291 ALA A C 1
ATOM 2009 O O . ALA A 1 291 ? 36.353 22.980 -26.741 1.00 52.28 291 ALA A O 1
ATOM 2010 N N . ASP A 1 292 ? 37.307 21.624 -25.239 1.00 61.12 292 ASP A N 1
ATOM 2011 C CA . ASP A 1 292 ? 37.900 20.658 -26.153 1.00 61.12 292 ASP A CA 1
ATOM 2012 C C . ASP A 1 292 ? 37.499 19.202 -25.856 1.00 61.12 292 ASP A C 1
ATOM 2014 O O . ASP A 1 292 ? 37.666 18.367 -26.746 1.00 61.12 292 ASP A O 1
ATOM 2018 N N . CYS A 1 293 ? 36.884 18.915 -24.699 1.00 68.75 293 CYS A N 1
ATOM 2019 C CA . CYS A 1 293 ? 36.284 17.609 -24.383 1.00 68.75 293 CYS A CA 1
ATOM 2020 C C . CYS A 1 293 ? 34.794 17.575 -24.758 1.00 68.75 293 CYS A C 1
ATOM 2022 O O . CYS A 1 293 ? 34.078 18.570 -24.596 1.00 68.75 293 CYS A O 1
ATOM 2024 N N . GLY A 1 294 ? 34.356 16.459 -25.345 1.00 74.38 294 GLY A N 1
ATOM 2025 C CA . GLY A 1 294 ? 32.954 16.201 -25.682 1.00 74.38 294 GLY A CA 1
ATOM 2026 C C . GLY A 1 294 ? 32.163 15.773 -24.448 1.00 74.38 294 GLY A C 1
ATOM 2027 O O . GLY A 1 294 ? 32.736 15.313 -23.475 1.00 74.38 294 GLY A O 1
ATOM 2028 N N . GLY A 1 295 ? 30.850 15.946 -24.481 1.00 80.62 295 GLY A N 1
ATOM 2029 C CA . GLY A 1 295 ? 29.950 15.551 -23.406 1.00 80.62 295 GLY A CA 1
ATOM 2030 C C . GLY A 1 295 ? 28.560 15.219 -23.931 1.00 80.62 295 GLY A C 1
ATOM 2031 O O . GLY A 1 295 ? 28.298 15.294 -25.136 1.00 80.62 295 GLY A O 1
ATOM 2032 N N . ILE A 1 296 ? 27.653 14.896 -23.018 1.00 83.50 296 ILE A N 1
ATOM 2033 C CA . ILE A 1 296 ? 26.251 14.580 -23.294 1.00 83.50 296 ILE A CA 1
ATOM 2034 C C . ILE A 1 296 ? 25.318 15.602 -22.640 1.00 83.50 296 ILE A C 1
ATOM 2036 O O . ILE A 1 296 ? 25.534 16.062 -21.518 1.00 83.50 296 ILE A O 1
ATOM 2040 N N . CYS A 1 297 ? 24.259 15.976 -23.353 1.00 84.69 297 CYS A N 1
ATOM 2041 C CA . CYS A 1 297 ? 23.228 16.869 -22.842 1.00 84.69 297 CYS A CA 1
ATOM 2042 C C . CYS A 1 297 ? 22.241 16.108 -21.961 1.00 84.69 297 CYS A C 1
ATOM 2044 O O . CYS A 1 297 ? 21.438 15.327 -22.469 1.00 84.69 297 CYS A O 1
ATOM 2046 N N . VAL A 1 298 ? 22.239 16.390 -20.664 1.00 81.88 298 VAL A N 1
ATOM 2047 C CA . VAL A 1 298 ? 21.309 15.795 -19.697 1.00 81.88 298 VAL A CA 1
ATOM 2048 C C . VAL A 1 298 ? 20.289 16.825 -19.223 1.00 81.88 298 VAL A C 1
ATOM 2050 O O . VAL A 1 298 ? 20.532 18.033 -19.274 1.00 81.88 298 VAL A O 1
ATOM 2053 N N . ARG A 1 299 ? 19.108 16.369 -18.792 1.00 81.44 299 ARG A N 1
ATOM 2054 C CA . ARG A 1 299 ? 18.138 17.260 -18.139 1.00 81.44 299 ARG A CA 1
ATOM 2055 C C . ARG A 1 299 ? 18.667 17.662 -16.771 1.00 81.44 299 ARG A C 1
ATOM 2057 O O . ARG A 1 299 ? 19.193 16.823 -16.047 1.00 81.44 299 ARG A O 1
ATOM 2064 N N . ARG A 1 300 ? 18.494 18.943 -16.468 1.00 61.44 300 ARG A N 1
ATOM 2065 C CA . ARG A 1 300 ? 18.783 19.513 -15.158 1.00 61.44 300 ARG A CA 1
ATOM 2066 C C . ARG A 1 300 ? 17.795 19.064 -14.093 1.00 61.44 300 ARG A C 1
ATOM 2068 O O . ARG A 1 300 ? 16.612 18.875 -14.457 1.00 61.44 300 ARG A O 1
#

pLDDT: mean 73.48, std 14.97, range [36.03, 90.0]

Foldseek 3Di:
DDDDDDDDDDDDDDDDDDDDDDDDDDDPDDDDDPFDKAFAPVRRDDPPQWAWDADLQDPQDVVVPRNGGMTGTDHADKAFAPVRRDDDPQWDWDARPVDPADPVVPRNGGITGTDHDRPDPDFDKAFAPVGRDDPPQWDWDADPVDPDDPVVDDSGGMGGTDHPDPDPDFDKAFAPVGRDDDPQWDWDADPPDPDDPVVDCNGGMTGTDHPDDFFDKAAAPVRRDHDPQWDWDADPPPPADCVPHDRGGMTGTDRPDPQQDKAAAPVRRDHDPQWDWDADPPDPDDDPDDSHGMTGTDGD

Radius of gyration: 38.54 Å; chains: 1; bounding box: 88×109×89 Å

Organism: Sorangium cellulosum (NCBI:txid56)

=== Feature glossary ===
The record interleaves many kinds of information about one protein. Here is each kind framed as the question it answers.

Q: Are the domains correctly placed relative to each other?
A: Predicted aligned error is AlphaFold's pairwise confidence. Unlike pLDDT (per-residue), PAE is per-residue-pair and captures whether two parts of the structure are correctly placed relative to each other. Units are ångströms of expected positional error.

Q: Which residues are in helices, strands, or loops?
A: Eight-state secondary structure (DSSP): H is the canonical α-helix, G the tighter 3₁₀-helix, I the wider π-helix; E/B are β-structure, T and S are turns and bends, and '-' is everything else. DSSP derives these from the pattern of main-chain N–H···O=C hydrogen bonds, not from the sequence.

Q: What if only a Cα trace is available?
A: P-SEA three-state annotation labels each residue as helix, strand, or coil based purely on the geometry of the Cα trace. It serves as a fallback when the full backbone (and thus DSSP) is unavailable.

Q: What are the backbone torsion angles?
A: φ (phi) and ψ (psi) are the two rotatable backbone dihedrals per residue: φ is the C(i-1)–N–Cα–C torsion, ψ is the N–Cα–C–N(i+1) torsion, both in degrees on (−180°, 180°]. α-helical residues cluster near (−60°, −45°); β-strand residues near (−120°, +130°). A Ramachandran plot is simply a scatter of (φ, ψ) for every residue.

Q: What known structures does this most resemble?
A: Structural nearest neighbors (via Foldseek easy-search vs the PDB). Reported per hit: target PDB id, E-value, and alignment TM-score. A TM-score above ~0.5 is the conventional threshold for 'same fold'.

Q: What family and function is it annotated with?
A: Database cross-references. InterPro integrates a dozen domain/family signature databases into unified entries with residue-range hits. GO terms attach function/process/location labels with evidence codes. CATH codes position the fold in a four-level structural taxonomy. Organism is the NCBI-taxonomy species name.

Q: Which residues are buried vs exposed?
A: Solvent accessibility: the surface area of each residue that a 1.4 Å water probe can touch, in Å². When only backbone atoms are present the absolute values are lower than full-atom SASA (side chains contribute most of the area) and are flagged as backbone-only.

Q: What do the diagnostic plots show?
A: Three diagnostic plots accompany the record. The Cα contact map visualizes the tertiary structure as a 2D adjacency matrix (8 Å cutoff, sequence-local contacts suppressed). The Ramachandran plot shows the distribution of backbone (φ, ψ) torsions, with points in the α and β basins reflecting secondary structure content. The PAE plot shows AlphaFold's inter-residue confidence as a color matrix.

Q: What is the amino-acid chain?
A: The amino-acid sequence is the protein's primary structure: the linear order of residues from the N-terminus to the C-terminus, written in one-letter code. Everything else here — the 3D coordinates, the secondary structure, the domain annotations — is ultimately a consequence of this string.

Q: What do the rendered images show?
A: The six renders are orthographic views along the three Cartesian axes in both directions. Representation (cartoon, sticks, or surface) and color scheme (sequence-rainbow or by-chain) vary across proteins so the training set covers all the common visualization conventions.

Q: Where is each backbone atom in 3D?
A: The mmCIF table is the protein's shape written out atom by atom. For each backbone N, Cα, C, and carbonyl O, it records an (x, y, z) coordinate triple in Å plus the residue type, chain letter, and residue number.

Q: How mobile is each atom in the crystal?
A: For experimental (PDB) structures, the B-factor (temperature factor) quantifies the positional spread of each atom in the crystal — a combination of thermal vibration and static disorder — in units of Å². High B-factors mark flexible loops or poorly resolved regions; low B-factors mark the rigid, well-ordered core.

Q: How big and how compact is the whole molecule?
A: Three whole-structure scalars: the radius of gyration (RMS distance of Cα from centroid, in Å), the count of Cα–Cα contacts (pairs closer than 8 Å and separated by more than four residues in sequence — i.e. tertiary, not local, contacts), and the bounding-box dimensions. Together they distinguish compact globular folds from extended fibres or disordered chains.

Q: What does the local fold look like, residue by residue?
A: A 3Di character summarizes, for each residue, the relative orientation of the Cα frame of its nearest spatial neighbor. Because it encodes fold topology rather than chemistry, 3Di alignments detect remote structural similarity that sequence alignment misses.

Q: How confident is the AlphaFold model at each residue?
A: For AlphaFold models, the B-factor field carries pLDDT — the model's own estimate of local accuracy on a 0–100 scale. Regions with pLDDT<50 should be treated as essentially unmodeled; they often correspond to intrinsically disordered segments.